Protein AF-A0A7V5RPB4-F1 (afdb_monomer)

Sequence (235 aa):
MKRKRPLSDSLFLSIIFGLICLDQRYIFQFNISQPLFTSTLIGLITGHTQEAVYFGALVQLLWLSNLPIGASVIPDGNIASVIGTILYIKYNAIFAEHGYFLLLISIFLVVLFSYVGGQLDIFARYRNEHIMNRALKSLRRENKKVRLGPYILASLTGHFIINVILIFTGIESGAWLLDILYLKVPSVLNIHWRFVEIALIGTGIGMILGIYHSKKNYTLIGVAAVLILIIRMAA

Nearest PDB structures (foldseek):
  7xno-assembly1_H  TM=5.900E-01  e=5.835E-06  Latilactobacillus sakei L45
  8hfs-assembly1_C  TM=4.913E-01  e=1.143E-05  Lactococcus lactis subsp. lactis KF147
  2elb-assembly1_A-2  TM=1.774E-01  e=3.145E-01  Homo sapiens
  3ok8-assembly1_B  TM=1.765E-01  e=3.440E-01  Mus musculus

Mean predicted aligned error: 7.02 Å

Solvent-accessible surface area (backbone atoms only — not comparable to full-atom values): 12499 Å² total; per-residue (Å²): 135,89,73,82,75,64,63,65,56,52,47,52,51,14,52,56,51,19,54,43,51,36,19,63,83,76,45,94,54,79,50,54,26,37,24,40,53,40,17,33,52,50,8,65,77,72,72,43,38,69,63,16,36,53,51,13,46,52,52,32,31,76,51,72,68,75,68,91,68,82,91,64,83,56,58,27,53,36,60,11,34,52,30,25,34,55,51,44,60,73,39,43,80,78,33,61,74,26,52,37,45,51,49,48,53,30,50,51,49,22,56,53,40,6,46,54,43,19,52,51,52,53,54,50,49,56,52,42,50,55,54,50,51,52,54,51,51,51,32,72,74,64,80,45,91,73,79,58,64,65,58,54,50,53,46,52,53,50,51,35,52,51,37,23,52,51,32,35,50,45,40,54,54,50,50,54,49,48,64,61,46,64,84,70,58,62,56,84,56,21,70,73,34,54,56,51,61,57,50,38,53,51,47,26,53,49,41,53,54,62,75,52,74,44,77,68,50,55,50,53,51,51,52,50,53,52,51,53,52,52,53,62,74,74,104

Foldseek 3Di:
DDDPDPLVVLLVLLLVLLLVLCCCPQPVNPCCLQQQNSLCVVCVVVVNNVQSNVLSVLLNLLCVQQDDDPPDLGQALSLLSSLLSVQLSVCCVVCVLQNLVSSVLSVVLSRVLSSVLSVVVVVLVVVLVVLVVVQVVVCVPPVDDGDCVVSSVVSSVVSSVVSSVSSSCSNVVSNVVCVVVSVPDDSVCSVVSPCVSVVSVVSSVVSVCVVPPDPVVVVVVVVVVVVVVVVVVVD

Structure (mmCIF, N/CA/C/O backbone):
data_AF-A0A7V5RPB4-F1
#
_entry.id   AF-A0A7V5RPB4-F1
#
loop_
_atom_site.group_PDB
_atom_site.id
_atom_site.type_symbol
_atom_site.label_atom_id
_atom_site.label_alt_id
_atom_site.label_comp_id
_atom_site.label_asym_id
_atom_site.label_entity_id
_atom_site.label_seq_id
_atom_site.pdbx_PDB_ins_code
_atom_site.Cartn_x
_atom_site.Cartn_y
_atom_site.Cartn_z
_atom_site.occupancy
_atom_site.B_iso_or_equiv
_atom_site.auth_seq_id
_atom_site.auth_comp_id
_atom_site.auth_asym_id
_atom_site.auth_atom_id
_atom_site.pdbx_PDB_model_num
ATOM 1 N N . MET A 1 1 ? 19.106 17.186 -11.646 1.00 35.97 1 MET A N 1
ATOM 2 C CA . MET A 1 1 ? 17.801 17.551 -12.240 1.00 35.97 1 MET A CA 1
ATOM 3 C C . MET A 1 1 ? 16.754 17.652 -11.120 1.00 35.97 1 MET A C 1
ATOM 5 O O . MET A 1 1 ? 16.239 16.632 -10.691 1.00 35.97 1 MET A O 1
ATOM 9 N N . LYS A 1 2 ? 16.503 18.844 -10.549 1.00 38.66 2 LYS A N 1
ATOM 10 C CA . LYS A 1 2 ? 15.487 19.047 -9.488 1.00 38.66 2 LYS A CA 1
ATOM 11 C C . LYS A 1 2 ? 14.121 19.292 -10.141 1.00 38.66 2 LYS A C 1
ATOM 13 O O . LYS A 1 2 ? 13.775 20.436 -10.421 1.00 38.66 2 LYS A O 1
ATOM 18 N N . ARG A 1 3 ? 13.348 18.237 -10.412 1.00 49.88 3 ARG A N 1
ATOM 19 C CA . ARG A 1 3 ? 11.920 18.395 -10.735 1.00 49.88 3 ARG A CA 1
ATOM 20 C C . ARG A 1 3 ? 11.176 18.682 -9.430 1.00 49.88 3 ARG A C 1
ATOM 22 O O . ARG A 1 3 ? 11.369 17.966 -8.450 1.00 49.88 3 ARG A O 1
ATOM 29 N N . LYS A 1 4 ? 10.374 19.752 -9.400 1.00 44.75 4 LYS A N 1
ATOM 30 C CA . LYS A 1 4 ? 9.480 20.052 -8.274 1.00 44.75 4 LYS A CA 1
ATOM 31 C C . LYS A 1 4 ? 8.595 18.828 -8.058 1.00 44.75 4 LYS A C 1
ATOM 33 O O . LYS A 1 4 ? 7.823 18.482 -8.944 1.00 44.75 4 LYS A O 1
ATOM 38 N N . ARG A 1 5 ? 8.749 18.166 -6.911 1.00 57.16 5 ARG A N 1
ATOM 39 C CA . ARG A 1 5 ? 7.800 17.160 -6.435 1.00 57.16 5 ARG A CA 1
ATOM 40 C C . ARG A 1 5 ? 6.486 17.916 -6.213 1.00 57.16 5 ARG A C 1
ATOM 42 O O . ARG A 1 5 ? 6.502 18.822 -5.375 1.00 57.16 5 ARG A O 1
ATOM 49 N N . PRO A 1 6 ? 5.397 17.663 -6.955 1.00 60.44 6 PRO A N 1
ATOM 50 C CA . PRO A 1 6 ? 4.119 18.243 -6.583 1.00 60.44 6 PRO A CA 1
ATOM 51 C C . PRO A 1 6 ? 3.712 17.586 -5.261 1.00 60.44 6 PRO A C 1
ATOM 53 O O . PRO A 1 6 ? 3.175 16.487 -5.227 1.00 60.44 6 PRO A O 1
ATOM 56 N N . LEU A 1 7 ? 4.056 18.235 -4.145 1.00 62.00 7 LEU A N 1
ATOM 57 C CA . LEU A 1 7 ? 3.706 17.795 -2.789 1.00 62.00 7 LEU A CA 1
ATOM 58 C C . LEU A 1 7 ? 2.185 17.575 -2.656 1.00 62.00 7 LEU A C 1
ATOM 60 O O . LEU A 1 7 ? 1.735 16.773 -1.840 1.00 62.00 7 LEU A O 1
ATOM 64 N N . SER A 1 8 ? 1.417 18.277 -3.498 1.00 71.06 8 SER A N 1
ATOM 65 C CA . SER A 1 8 ? -0.020 18.114 -3.696 1.00 71.06 8 SER A CA 1
ATOM 66 C C . SER A 1 8 ? -0.420 16.677 -4.005 1.00 71.06 8 SER A C 1
ATOM 68 O O . SER A 1 8 ? -1.416 16.207 -3.467 1.00 71.06 8 SER A O 1
ATOM 70 N N . ASP A 1 9 ? 0.363 15.963 -4.811 1.00 87.00 9 ASP A N 1
ATOM 71 C CA . ASP A 1 9 ? -0.025 14.657 -5.341 1.00 87.00 9 ASP A CA 1
ATOM 72 C C . ASP A 1 9 ? 0.197 13.576 -4.280 1.00 87.00 9 ASP A C 1
ATOM 74 O O . ASP A 1 9 ? -0.687 12.754 -4.035 1.00 87.00 9 ASP A O 1
ATOM 78 N N . SER A 1 10 ? 1.331 13.636 -3.564 1.00 91.38 10 SER A N 1
ATOM 79 C CA . SER A 1 10 ? 1.597 12.775 -2.403 1.00 91.38 10 SER A CA 1
ATOM 80 C C . SER A 1 10 ? 0.516 12.948 -1.334 1.00 91.38 10 SER A C 1
ATOM 82 O O . SER A 1 10 ? 0.011 11.962 -0.798 1.00 91.38 10 SER A O 1
ATOM 84 N N . LEU A 1 11 ? 0.135 14.193 -1.024 1.00 94.94 11 LEU A N 1
ATOM 85 C CA . LEU A 1 11 ? -0.885 14.484 -0.016 1.00 94.94 11 LEU A CA 1
ATOM 86 C C . LEU A 1 11 ? -2.274 14.003 -0.455 1.00 94.94 11 LEU A C 1
ATOM 88 O O . LEU A 1 11 ? -2.972 13.364 0.329 1.00 94.94 11 LEU A O 1
ATOM 92 N N . PHE A 1 12 ? -2.654 14.263 -1.707 1.00 95.19 12 PHE A N 1
ATOM 93 C CA . PHE A 1 12 ? -3.922 13.817 -2.282 1.00 95.19 12 PHE A CA 1
ATOM 94 C C . PHE A 1 12 ? -4.068 12.292 -2.231 1.00 95.19 12 PHE A C 1
ATOM 96 O O . PHE A 1 12 ? -5.066 11.780 -1.719 1.00 95.19 12 PHE A O 1
ATOM 103 N N . LEU A 1 13 ? -3.040 11.564 -2.677 1.00 95.31 13 LEU A N 1
ATOM 104 C CA . LEU A 1 13 ? -3.017 10.104 -2.613 1.00 95.31 13 LEU A CA 1
ATOM 105 C C . LEU A 1 13 ? -3.059 9.612 -1.160 1.00 95.31 13 LEU A C 1
ATOM 107 O O . LEU A 1 13 ? -3.812 8.693 -0.848 1.00 95.31 13 LEU A O 1
ATOM 111 N N . SER A 1 14 ? -2.329 10.259 -0.249 1.00 97.06 14 SER A N 1
ATOM 112 C CA . SER A 1 14 ? -2.343 9.894 1.175 1.00 97.06 14 SER A CA 1
ATOM 113 C C . SER A 1 14 ? -3.731 10.028 1.799 1.00 97.06 14 SER A C 1
ATOM 115 O O . SER A 1 14 ? -4.131 9.167 2.577 1.00 97.06 14 SER A O 1
ATOM 117 N N . ILE A 1 15 ? -4.485 11.069 1.437 1.00 97.00 15 ILE A N 1
ATOM 118 C CA . ILE A 1 15 ? -5.859 11.294 1.908 1.00 97.00 15 ILE A CA 1
ATOM 119 C C . ILE A 1 15 ? -6.802 10.207 1.381 1.00 97.00 15 ILE A C 1
ATOM 121 O O . ILE A 1 15 ? -7.517 9.586 2.167 1.00 97.00 15 ILE A O 1
ATOM 125 N N . ILE A 1 16 ? -6.790 9.946 0.071 1.00 96.25 16 ILE A N 1
ATOM 126 C CA . ILE A 1 16 ? -7.683 8.955 -0.551 1.00 96.25 16 ILE A CA 1
ATOM 127 C C . ILE A 1 16 ? -7.390 7.553 -0.024 1.00 96.25 16 ILE A C 1
ATOM 129 O O . ILE A 1 16 ? -8.292 6.852 0.434 1.00 96.25 16 ILE A O 1
ATOM 133 N N . PHE A 1 17 ? -6.127 7.141 -0.054 1.00 96.00 17 PHE A N 1
ATOM 134 C CA . PHE A 1 17 ? -5.757 5.791 0.346 1.00 96.00 17 PHE A CA 1
ATOM 135 C C . PHE A 1 17 ? -5.742 5.616 1.865 1.00 96.00 17 PHE A C 1
ATOM 137 O O . PHE A 1 17 ? -6.023 4.525 2.348 1.00 96.00 17 PHE A O 1
ATOM 144 N N . GLY A 1 18 ? -5.551 6.692 2.634 1.00 95.38 18 GLY A N 1
ATOM 145 C CA . GLY A 1 18 ? -5.768 6.681 4.079 1.00 95.38 18 GLY A CA 1
ATOM 146 C C . GLY A 1 18 ? -7.218 6.368 4.456 1.00 95.38 18 GLY A C 1
ATOM 147 O O . GLY A 1 18 ? -7.446 5.654 5.436 1.00 95.38 18 GLY A O 1
ATOM 148 N N . LEU A 1 19 ? -8.184 6.839 3.654 1.00 95.06 19 LEU A N 1
ATOM 149 C CA . LEU A 1 19 ? -9.603 6.497 3.785 1.00 95.06 19 LEU A CA 1
ATOM 150 C C . LEU A 1 19 ? -9.867 5.045 3.372 1.00 95.06 19 LEU A C 1
ATOM 152 O O . LEU A 1 19 ? -10.522 4.317 4.112 1.00 95.06 19 LEU A O 1
ATOM 156 N N . ILE A 1 20 ? -9.330 4.608 2.228 1.00 94.25 20 ILE A N 1
ATOM 157 C CA . ILE A 1 20 ? -9.505 3.231 1.738 1.00 94.25 20 ILE A CA 1
ATOM 158 C C . ILE A 1 20 ? -8.935 2.219 2.733 1.00 94.25 20 ILE A C 1
ATOM 160 O O . ILE A 1 20 ? -9.584 1.218 3.006 1.00 94.25 20 ILE A O 1
ATOM 164 N N . CYS A 1 21 ? -7.783 2.487 3.350 1.00 92.50 21 CYS A N 1
ATOM 165 C CA . CYS A 1 21 ? -7.185 1.588 4.339 1.00 92.50 21 CYS A CA 1
ATOM 166 C C . CYS A 1 21 ? -8.030 1.400 5.614 1.00 92.50 21 CYS A C 1
ATOM 168 O O . CYS A 1 21 ? -7.759 0.479 6.382 1.00 92.50 21 CYS A O 1
ATOM 170 N N . LEU A 1 22 ? -9.077 2.204 5.847 1.00 91.31 22 LEU A N 1
ATOM 171 C CA . LEU A 1 22 ? -10.033 1.946 6.932 1.00 91.31 22 LEU A CA 1
ATOM 172 C C . LEU A 1 22 ? -10.931 0.728 6.666 1.00 91.31 22 LEU A C 1
ATOM 174 O O . LEU A 1 22 ? -11.501 0.169 7.607 1.00 91.31 22 LEU A O 1
ATOM 178 N N . ASP A 1 23 ? -11.043 0.306 5.408 1.00 88.69 23 ASP A N 1
ATOM 179 C CA . ASP A 1 23 ? -11.926 -0.767 4.960 1.00 88.69 23 ASP A CA 1
ATOM 180 C C . ASP A 1 23 ? -11.680 -2.097 5.691 1.00 88.69 23 ASP A C 1
ATOM 182 O O . ASP A 1 23 ? -12.618 -2.729 6.165 1.00 88.69 23 ASP A O 1
ATOM 186 N N . GLN A 1 24 ? -10.421 -2.507 5.870 1.00 78.94 24 GLN A N 1
ATOM 187 C CA . GLN A 1 24 ? -10.114 -3.855 6.368 1.00 78.94 24 GLN A CA 1
ATOM 188 C C . GLN A 1 24 ? -10.681 -4.150 7.765 1.00 78.94 24 GLN A C 1
ATOM 190 O O . GLN A 1 24 ? -11.020 -5.293 8.067 1.00 78.94 24 GLN A O 1
ATOM 195 N N . ARG A 1 25 ? -10.725 -3.146 8.651 1.00 75.94 25 ARG A N 1
ATOM 196 C CA . ARG A 1 25 ? -10.991 -3.358 10.088 1.00 75.94 25 ARG A CA 1
ATOM 197 C C . ARG A 1 25 ? -12.067 -2.446 10.666 1.00 75.94 25 ARG A C 1
ATOM 199 O O . ARG A 1 25 ? -12.655 -2.801 11.684 1.00 75.94 25 ARG A O 1
ATOM 206 N N . TYR A 1 26 ? -12.332 -1.296 10.045 1.00 78.69 26 TYR A N 1
ATOM 207 C CA . TYR A 1 26 ? -13.123 -0.232 10.669 1.00 78.69 26 TYR A CA 1
ATOM 208 C C . TYR A 1 26 ? -14.452 0.030 9.965 1.00 78.69 26 TYR A C 1
ATOM 210 O O . TYR A 1 26 ? -15.451 0.272 10.641 1.00 78.69 26 TYR A O 1
ATOM 218 N N . ILE A 1 27 ? -14.485 -0.017 8.631 1.00 83.12 27 ILE A N 1
ATOM 219 C CA . ILE A 1 27 ? -15.677 0.328 7.847 1.00 83.12 27 ILE A CA 1
ATOM 220 C C . ILE A 1 27 ? -15.909 -0.729 6.767 1.00 83.12 27 ILE A C 1
ATOM 222 O O . ILE A 1 27 ? -15.004 -1.004 6.002 1.00 83.12 27 ILE A O 1
ATOM 226 N N . PHE A 1 28 ? -17.128 -1.257 6.657 1.00 84.94 28 PHE A N 1
ATOM 227 C CA . PHE A 1 28 ? -17.621 -2.140 5.581 1.00 84.94 28 PHE A CA 1
ATOM 228 C C . PHE A 1 28 ? -16.931 -3.501 5.366 1.00 84.94 28 PHE A C 1
ATOM 230 O O . PHE A 1 28 ? -17.648 -4.458 5.090 1.00 84.94 28 PHE A O 1
ATOM 237 N N . GLN A 1 29 ? -15.612 -3.633 5.537 1.00 86.38 29 GLN A N 1
ATOM 238 C CA . GLN A 1 29 ? -14.863 -4.892 5.406 1.00 86.38 29 GLN A CA 1
ATOM 239 C C . GLN A 1 29 ? -14.979 -5.543 4.020 1.00 86.38 29 GLN A C 1
ATOM 241 O O . GLN A 1 29 ? -14.984 -6.768 3.885 1.00 86.38 29 GLN A O 1
ATOM 246 N N . PHE A 1 30 ?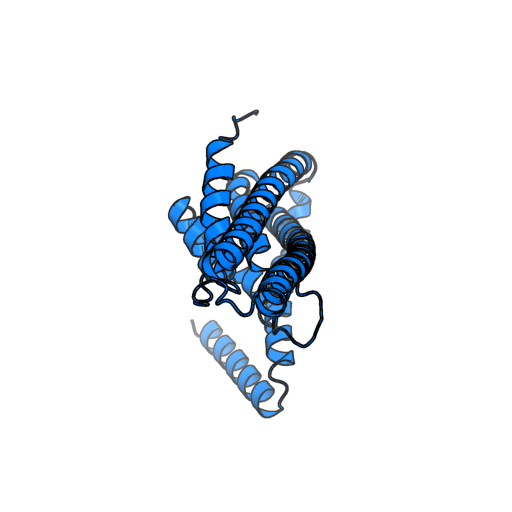 -15.020 -4.730 2.966 1.00 88.38 30 PHE A N 1
ATOM 247 C CA . PHE A 1 30 ? -15.024 -5.210 1.585 1.00 88.38 30 PHE A CA 1
ATOM 248 C C . PHE A 1 30 ? -13.667 -5.765 1.139 1.00 88.38 30 PHE A C 1
ATOM 250 O O . PHE A 1 30 ? -13.599 -6.446 0.120 1.00 88.38 30 PHE A O 1
ATOM 257 N N . ASN A 1 31 ? -12.599 -5.522 1.904 1.00 86.31 31 ASN A N 1
ATOM 258 C CA . ASN A 1 31 ? -11.222 -5.917 1.589 1.00 86.31 31 ASN A CA 1
ATOM 259 C C . ASN A 1 31 ? -10.673 -5.289 0.290 1.00 86.31 31 ASN A C 1
ATOM 261 O O . ASN A 1 31 ? -9.737 -5.807 -0.317 1.00 86.31 31 ASN A O 1
ATOM 265 N N . ILE A 1 32 ? -11.196 -4.125 -0.099 1.00 89.69 32 ILE A N 1
ATOM 266 C CA . ILE A 1 32 ? -10.687 -3.295 -1.203 1.00 89.69 32 ILE A CA 1
ATOM 267 C C . ILE A 1 32 ? -9.288 -2.764 -0.873 1.00 89.69 32 ILE A C 1
ATOM 269 O O . ILE A 1 32 ? -8.468 -2.568 -1.763 1.00 89.69 32 ILE A O 1
ATOM 273 N N . SER A 1 33 ? -8.999 -2.589 0.416 1.00 90.81 33 SER A N 1
ATOM 274 C CA . SER A 1 33 ? -7.694 -2.164 0.933 1.00 90.81 33 SER A CA 1
ATOM 275 C C . SER A 1 33 ? -6.556 -3.179 0.739 1.00 90.81 33 SER A C 1
ATOM 277 O O . SER A 1 33 ? -5.409 -2.859 1.043 1.00 90.81 33 SER A O 1
ATOM 279 N N . GLN A 1 34 ? -6.831 -4.380 0.214 1.00 92.25 34 GLN A N 1
ATOM 280 C CA . GLN A 1 34 ? -5.781 -5.356 -0.083 1.00 92.25 34 GLN A CA 1
ATOM 281 C C . GLN A 1 34 ? -4.801 -4.853 -1.158 1.00 92.25 34 GLN A C 1
ATOM 283 O O . GLN A 1 34 ? -5.216 -4.100 -2.050 1.00 92.25 34 GLN A O 1
ATOM 288 N N . PRO A 1 35 ? -3.527 -5.301 -1.120 1.00 94.44 35 PRO A N 1
ATOM 289 C CA . PRO A 1 35 ? -2.484 -4.848 -2.034 1.00 94.44 35 PRO A CA 1
ATOM 290 C C . PRO A 1 35 ? -2.882 -4.861 -3.508 1.00 94.44 35 PRO A C 1
ATOM 292 O O . PRO A 1 35 ? -2.806 -3.826 -4.160 1.00 94.44 35 PRO A O 1
ATOM 295 N N . LEU A 1 36 ? -3.378 -5.984 -4.038 1.00 94.88 36 LEU A N 1
ATOM 296 C CA . LEU A 1 36 ? -3.694 -6.079 -5.467 1.00 94.88 36 LEU A CA 1
ATOM 297 C C . LEU A 1 36 ? -4.766 -5.062 -5.895 1.00 94.88 36 LEU A C 1
ATOM 299 O O . LEU A 1 36 ? -4.597 -4.359 -6.892 1.00 94.88 36 LEU A O 1
ATOM 303 N N 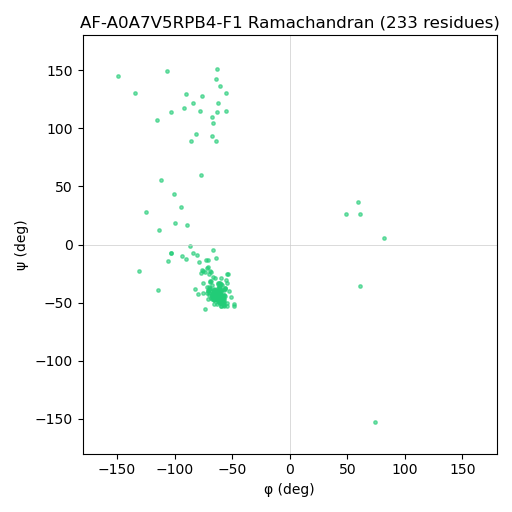. PHE A 1 37 ? -5.853 -4.954 -5.129 1.00 94.75 37 PHE A N 1
ATOM 304 C CA . PHE A 1 37 ? -6.950 -4.032 -5.429 1.00 94.75 37 PHE A CA 1
ATOM 305 C C . PHE A 1 37 ? -6.519 -2.573 -5.287 1.00 94.75 37 PHE A C 1
ATOM 307 O O . PHE A 1 37 ? -6.753 -1.758 -6.181 1.00 94.75 37 PHE A O 1
ATOM 314 N N . THR A 1 38 ? -5.838 -2.254 -4.189 1.00 94.88 38 THR A N 1
ATOM 315 C CA . THR A 1 38 ? -5.411 -0.889 -3.889 1.00 94.88 38 THR A CA 1
ATOM 316 C C . THR A 1 38 ? -4.372 -0.405 -4.889 1.00 94.88 38 THR A C 1
ATOM 318 O O . THR A 1 38 ? -4.504 0.697 -5.418 1.00 94.88 38 THR A O 1
ATOM 321 N N . SER A 1 39 ? -3.385 -1.238 -5.227 1.00 96.44 39 SER A N 1
ATOM 322 C CA . SER A 1 39 ? -2.401 -0.914 -6.257 1.00 96.44 39 SER A CA 1
ATOM 323 C C . SER A 1 39 ? -3.056 -0.708 -7.617 1.00 96.44 39 SER A C 1
ATOM 325 O O . SER A 1 39 ? -2.739 0.263 -8.298 1.00 96.44 39 SER A O 1
ATOM 327 N N . THR A 1 40 ? -4.030 -1.543 -7.988 1.00 97.00 40 THR A N 1
ATOM 328 C CA . THR A 1 40 ? -4.795 -1.352 -9.231 1.00 97.00 40 THR A CA 1
ATOM 329 C C . THR A 1 40 ? -5.470 0.020 -9.257 1.00 97.00 40 THR A C 1
ATOM 331 O O . THR A 1 40 ? -5.355 0.744 -10.245 1.00 97.00 40 THR A O 1
ATOM 334 N N . LEU A 1 41 ? -6.112 0.430 -8.158 1.00 96.38 41 LEU A N 1
ATOM 335 C CA . LEU A 1 41 ? -6.754 1.740 -8.066 1.00 96.38 41 LEU A CA 1
ATOM 336 C C . LEU A 1 41 ? -5.745 2.897 -8.139 1.00 96.38 41 LEU A C 1
ATOM 338 O O . LEU A 1 41 ? -6.010 3.889 -8.815 1.00 96.38 41 LEU A O 1
ATOM 342 N N . ILE A 1 42 ? -4.576 2.765 -7.501 1.00 96.38 42 ILE A N 1
ATOM 343 C CA . ILE A 1 42 ? -3.474 3.735 -7.638 1.00 96.38 42 ILE A CA 1
ATOM 344 C C . ILE A 1 42 ? -3.079 3.860 -9.112 1.00 96.38 42 ILE A C 1
ATOM 346 O O . ILE A 1 42 ? -2.979 4.973 -9.627 1.00 96.38 42 ILE A O 1
ATOM 350 N N . GLY A 1 43 ? -2.894 2.736 -9.806 1.00 95.81 43 GLY A N 1
ATOM 351 C CA . GLY A 1 43 ? -2.545 2.701 -11.224 1.00 95.81 43 GLY A CA 1
ATOM 352 C C . GLY A 1 43 ? -3.600 3.337 -12.130 1.00 95.81 43 GLY A C 1
ATOM 353 O O . GLY A 1 43 ? -3.240 4.027 -13.080 1.00 95.81 43 GLY A O 1
ATOM 354 N N . LEU A 1 44 ? -4.888 3.169 -11.824 1.00 96.31 44 LEU A N 1
ATOM 355 C CA . LEU A 1 44 ? -5.981 3.825 -12.551 1.00 96.31 44 LEU A CA 1
ATOM 356 C C . LEU A 1 44 ? -5.982 5.347 -12.342 1.00 96.31 44 LEU A C 1
ATOM 358 O O . LEU A 1 44 ? -6.152 6.094 -13.300 1.00 96.31 44 LEU A O 1
ATOM 362 N N . ILE A 1 45 ? -5.754 5.812 -11.109 1.00 94.44 45 ILE A N 1
ATOM 363 C CA . ILE A 1 45 ? -5.713 7.248 -10.778 1.00 94.44 45 ILE A CA 1
ATOM 364 C C . ILE A 1 45 ? -4.478 7.926 -11.390 1.00 94.44 45 ILE A C 1
ATOM 366 O O . ILE A 1 45 ? -4.548 9.074 -11.820 1.00 94.44 45 ILE A O 1
ATOM 370 N N . THR A 1 46 ? -3.343 7.225 -11.414 1.00 91.50 46 THR A N 1
ATOM 371 C CA . THR A 1 46 ? -2.047 7.764 -11.867 1.00 91.50 46 THR A CA 1
ATOM 372 C C . THR A 1 46 ? -1.743 7.511 -13.344 1.00 91.50 46 THR A C 1
ATOM 374 O O . THR A 1 46 ? -0.784 8.075 -13.860 1.00 91.50 46 THR A O 1
ATOM 377 N N . GLY A 1 47 ? -2.534 6.682 -14.030 1.00 93.88 47 GLY A N 1
ATOM 378 C CA . GLY A 1 47 ? -2.322 6.309 -15.433 1.00 93.88 47 GLY A CA 1
ATOM 379 C C . GLY A 1 47 ? -1.296 5.189 -15.668 1.00 93.88 47 GLY A C 1
ATOM 380 O O . GLY A 1 47 ? -1.022 4.859 -16.816 1.00 93.88 47 GLY A O 1
ATOM 381 N N . HIS A 1 48 ? -0.763 4.571 -14.609 1.00 94.50 48 HIS A N 1
ATOM 382 C CA . HIS A 1 48 ? 0.263 3.516 -14.654 1.00 94.50 48 HIS A CA 1
ATOM 383 C C . HIS A 1 48 ? -0.295 2.161 -14.204 1.00 94.50 48 HIS A C 1
ATOM 385 O O . HIS A 1 48 ? 0.147 1.560 -13.223 1.00 94.50 48 HIS A O 1
ATOM 391 N N . THR A 1 49 ? -1.365 1.705 -14.860 1.00 95.81 49 THR A N 1
ATOM 392 C CA . THR A 1 49 ? -2.119 0.527 -14.399 1.00 95.81 49 THR A CA 1
ATOM 393 C C . THR A 1 49 ? -1.306 -0.764 -14.483 1.00 95.81 49 THR A C 1
ATOM 395 O O . THR A 1 49 ? -1.383 -1.578 -13.568 1.00 95.81 49 THR A O 1
ATOM 398 N N . GLN A 1 50 ? -0.506 -0.959 -15.534 1.00 96.12 50 GLN A N 1
ATOM 399 C CA . GLN A 1 50 ? 0.253 -2.202 -15.718 1.00 96.12 50 GLN A CA 1
ATOM 400 C C . GLN A 1 50 ? 1.321 -2.372 -14.631 1.00 96.12 50 GLN A C 1
ATOM 402 O O . GLN A 1 50 ? 1.395 -3.417 -13.985 1.00 96.12 50 GLN A O 1
ATOM 407 N N . GLU A 1 51 ? 2.096 -1.321 -14.379 1.00 95.00 51 GLU A N 1
ATOM 408 C CA . GLU A 1 51 ? 3.157 -1.285 -13.377 1.00 95.00 51 GLU A CA 1
ATOM 409 C C . GLU A 1 51 ? 2.583 -1.434 -11.965 1.00 95.00 51 GLU A C 1
ATOM 411 O O . GLU A 1 51 ? 3.152 -2.141 -11.130 1.00 95.00 51 GLU A O 1
ATOM 416 N N . ALA A 1 52 ? 1.432 -0.807 -11.707 1.00 96.81 52 ALA A N 1
ATOM 417 C CA . ALA A 1 52 ? 0.758 -0.888 -10.421 1.00 96.81 52 ALA A CA 1
ATOM 418 C C . ALA A 1 52 ? 0.188 -2.283 -10.144 1.00 96.81 52 ALA A C 1
ATOM 420 O O . ALA A 1 52 ? 0.385 -2.813 -9.053 1.00 96.81 52 ALA A O 1
ATOM 421 N N . VAL A 1 53 ? -0.492 -2.896 -11.120 1.00 97.75 53 VAL A N 1
ATOM 422 C CA . VAL A 1 53 ? -1.035 -4.258 -10.994 1.00 97.75 53 VAL A CA 1
ATOM 423 C C . VAL A 1 53 ? 0.095 -5.261 -10.793 1.00 97.75 53 VAL A C 1
ATOM 425 O O . VAL A 1 53 ? 0.003 -6.106 -9.906 1.00 97.75 53 VAL A O 1
ATOM 428 N N . TYR A 1 54 ? 1.180 -5.139 -11.563 1.00 96.56 54 TYR A N 1
ATOM 429 C CA . TYR A 1 54 ? 2.362 -5.986 -11.417 1.00 96.56 54 TYR A CA 1
ATOM 430 C C . TYR A 1 54 ? 2.948 -5.903 -10.002 1.00 96.56 54 TYR A C 1
ATOM 432 O O . TYR A 1 54 ? 3.087 -6.921 -9.321 1.00 96.56 54 TYR A O 1
ATOM 440 N N . PHE A 1 55 ? 3.226 -4.690 -9.517 1.00 96.69 55 PHE A N 1
ATOM 441 C CA . PHE A 1 55 ? 3.779 -4.501 -8.178 1.00 96.69 55 PHE A CA 1
ATOM 442 C C . PHE A 1 55 ? 2.807 -4.958 -7.081 1.00 96.69 55 PHE A C 1
ATOM 444 O O . PHE A 1 55 ? 3.204 -5.655 -6.148 1.00 96.69 55 PHE A O 1
ATOM 451 N N . GLY A 1 56 ? 1.522 -4.622 -7.211 1.00 96.25 56 GLY A N 1
ATOM 452 C CA . GLY A 1 56 ? 0.472 -5.020 -6.275 1.00 96.25 56 GLY A CA 1
ATOM 453 C C . GLY A 1 56 ? 0.295 -6.531 -6.183 1.00 96.25 56 GLY A C 1
ATOM 454 O O . GLY A 1 56 ? 0.137 -7.055 -5.083 1.00 96.25 56 GLY A O 1
ATOM 455 N N . ALA A 1 57 ? 0.389 -7.247 -7.307 1.00 95.31 57 ALA A N 1
ATOM 456 C CA . ALA A 1 57 ? 0.364 -8.705 -7.330 1.00 95.31 57 ALA A CA 1
ATOM 457 C C . ALA A 1 57 ? 1.549 -9.292 -6.555 1.00 95.31 57 ALA A C 1
ATOM 459 O O . ALA A 1 57 ? 1.351 -10.161 -5.710 1.00 95.31 57 ALA A O 1
ATOM 460 N N . LEU A 1 58 ? 2.763 -8.775 -6.770 1.00 94.81 58 LEU A N 1
ATOM 461 C CA . LEU A 1 58 ? 3.950 -9.217 -6.036 1.00 94.81 58 LEU A CA 1
ATOM 462 C C . LEU A 1 58 ? 3.845 -8.948 -4.530 1.00 94.81 58 LEU A C 1
ATOM 464 O O . LEU A 1 58 ? 4.198 -9.809 -3.726 1.00 94.81 58 LEU A O 1
ATOM 468 N N . VAL A 1 59 ? 3.324 -7.785 -4.134 1.00 94.25 59 VAL A N 1
ATOM 469 C CA . VAL A 1 59 ? 3.078 -7.479 -2.719 1.00 94.25 59 VAL A CA 1
ATOM 470 C C . VAL A 1 59 ? 1.985 -8.384 -2.152 1.00 94.25 59 VAL A C 1
ATOM 472 O O . VAL A 1 59 ? 2.141 -8.894 -1.050 1.00 94.25 59 VAL A O 1
ATOM 475 N N . GLN A 1 60 ? 0.911 -8.662 -2.891 1.00 92.81 60 GLN A N 1
ATOM 476 C CA . GLN A 1 60 ? -0.151 -9.561 -2.434 1.00 92.81 60 GLN A CA 1
ATOM 477 C C . GLN A 1 60 ? 0.397 -10.942 -2.053 1.00 92.81 60 GLN A C 1
ATOM 479 O O . GLN A 1 60 ? -0.044 -11.508 -1.054 1.00 92.81 60 GLN A O 1
ATOM 484 N N . LEU A 1 61 ? 1.387 -11.457 -2.794 1.00 90.50 61 LEU A N 1
ATOM 485 C CA . LEU A 1 61 ? 2.029 -12.743 -2.503 1.00 90.50 61 LEU A CA 1
ATOM 486 C C . LEU A 1 61 ? 2.672 -12.788 -1.110 1.00 90.50 61 LEU A C 1
ATOM 488 O O . LEU A 1 61 ? 2.622 -13.830 -0.463 1.00 90.50 61 LEU A O 1
ATOM 492 N N . LEU A 1 62 ? 3.219 -11.669 -0.627 1.00 86.69 62 LEU A N 1
ATOM 493 C CA . LEU A 1 62 ? 3.792 -11.552 0.721 1.00 86.69 62 LEU A CA 1
ATOM 494 C C . LEU A 1 62 ? 2.730 -11.546 1.830 1.00 86.69 62 LEU A C 1
ATOM 496 O O . LEU A 1 62 ? 3.046 -11.810 2.987 1.00 86.69 62 LEU A O 1
ATOM 500 N N . TRP A 1 63 ? 1.478 -11.238 1.489 1.00 82.31 63 TRP A N 1
ATOM 501 C CA . TRP A 1 63 ? 0.375 -11.077 2.438 1.00 82.31 63 TRP A CA 1
ATOM 502 C C . TRP A 1 63 ? -0.720 -12.143 2.298 1.00 82.31 63 TRP A C 1
ATOM 504 O O . TRP A 1 63 ? -1.770 -12.032 2.933 1.00 82.31 63 TRP A O 1
ATOM 514 N N . LEU A 1 64 ? -0.467 -13.220 1.545 1.00 80.50 64 LEU A N 1
ATOM 515 C CA . LEU A 1 64 ? -1.412 -14.331 1.366 1.00 80.50 64 LEU A CA 1
ATOM 516 C C . LEU A 1 64 ? -1.777 -15.038 2.679 1.00 80.50 64 LEU A C 1
ATOM 518 O O . LEU A 1 64 ? -2.905 -15.500 2.826 1.00 80.50 64 LEU A O 1
ATOM 522 N N . SER A 1 65 ? -0.850 -15.115 3.640 1.00 68.69 65 SER A N 1
ATOM 523 C CA . SER A 1 65 ? -1.068 -15.796 4.924 1.00 68.69 65 SER A CA 1
ATOM 524 C C . SER A 1 65 ? -1.416 -14.864 6.081 1.00 68.69 65 SER A C 1
ATOM 526 O O . SER A 1 65 ? -1.257 -15.262 7.235 1.00 68.69 65 SER A O 1
ATOM 528 N N . ASN A 1 66 ? -1.865 -13.632 5.817 1.00 64.25 66 ASN A N 1
ATOM 529 C CA . ASN A 1 66 ? -2.129 -12.649 6.870 1.00 64.25 66 ASN A CA 1
ATOM 530 C C . ASN A 1 66 ? -3.459 -12.919 7.603 1.00 64.25 66 ASN A C 1
ATOM 532 O O . ASN A 1 66 ? -4.379 -12.102 7.594 1.00 64.25 66 ASN A O 1
ATOM 536 N N . LEU A 1 67 ? -3.572 -14.096 8.220 1.00 54.81 67 LEU A N 1
ATOM 537 C CA . LEU A 1 67 ? -4.689 -14.473 9.074 1.00 54.81 67 LEU A CA 1
ATOM 538 C C . LEU A 1 67 ? -4.431 -13.941 10.491 1.00 54.81 67 LEU A C 1
ATOM 540 O O . LEU A 1 67 ? -3.415 -14.294 11.095 1.00 54.81 67 LEU A O 1
ATOM 544 N N . PRO A 1 68 ? -5.323 -13.111 11.056 1.00 53.16 68 PRO A N 1
ATOM 545 C CA . PRO A 1 68 ? -5.201 -12.695 12.443 1.00 53.16 68 PRO A CA 1
ATOM 546 C C . PRO A 1 68 ? -5.419 -13.889 13.380 1.00 53.16 68 PRO A C 1
ATOM 548 O O . PRO A 1 68 ? -6.551 -14.321 13.582 1.00 53.16 68 PRO A O 1
ATOM 551 N N . ILE A 1 69 ? -4.340 -14.419 13.966 1.00 49.41 69 ILE A N 1
ATOM 552 C CA . ILE A 1 69 ? -4.397 -15.481 14.981 1.00 49.41 69 ILE A CA 1
ATOM 553 C C . ILE A 1 69 ? -3.868 -14.924 16.309 1.00 49.41 69 ILE A C 1
ATOM 555 O O . ILE A 1 69 ? -2.670 -14.720 16.490 1.00 49.41 69 ILE A O 1
ATOM 559 N N . GLY A 1 70 ? -4.770 -14.691 17.264 1.00 50.38 70 GLY A N 1
ATOM 560 C CA . GLY A 1 70 ? -4.417 -14.235 18.613 1.00 50.38 70 GLY A CA 1
ATOM 561 C C . GLY A 1 70 ? -3.985 -12.763 18.699 1.00 50.38 70 GLY A C 1
ATOM 562 O O . GLY A 1 70 ? -4.417 -11.923 17.916 1.00 50.38 70 GLY A O 1
ATOM 563 N N . ALA A 1 71 ? -3.150 -12.438 19.693 1.00 51.91 71 ALA A N 1
ATOM 564 C CA . ALA 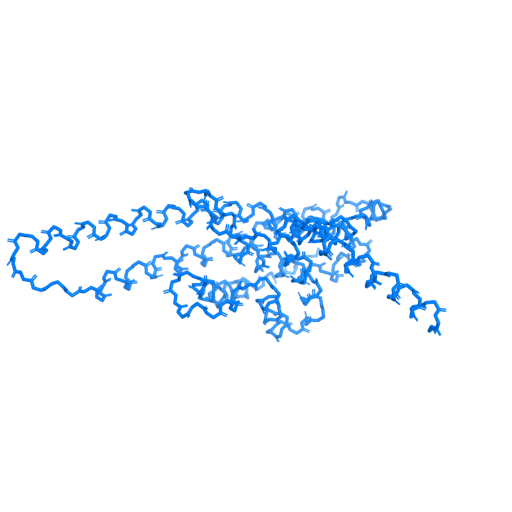A 1 71 ? -2.694 -11.075 20.005 1.00 51.91 71 ALA A CA 1
ATOM 565 C C . ALA A 1 71 ? -1.409 -10.652 19.257 1.00 51.91 71 ALA A C 1
ATOM 567 O O . ALA A 1 71 ? -0.732 -9.711 19.672 1.00 51.91 71 ALA A O 1
ATOM 568 N N . SER A 1 72 ? -1.032 -11.355 18.184 1.00 55.03 72 SER A N 1
ATOM 569 C CA . SER A 1 72 ? 0.186 -11.056 17.427 1.00 55.03 72 SER A CA 1
ATOM 570 C C . SER A 1 72 ? 0.122 -9.679 16.762 1.00 55.03 72 SER A C 1
ATOM 572 O O . SER A 1 72 ? -0.921 -9.281 16.233 1.00 55.03 72 SER A O 1
ATOM 574 N N . VAL A 1 73 ? 1.255 -8.971 16.726 1.00 56.66 73 VAL A N 1
ATOM 575 C CA . VAL A 1 73 ? 1.410 -7.783 15.878 1.00 56.66 73 VAL A CA 1
ATOM 576 C C . VAL A 1 73 ? 1.381 -8.237 14.426 1.00 56.66 73 VAL A C 1
ATOM 578 O O . VAL A 1 73 ? 2.305 -8.897 13.965 1.00 56.66 73 VAL A O 1
ATOM 581 N N . ILE A 1 74 ? 0.309 -7.899 13.718 1.00 67.31 74 ILE A N 1
ATOM 582 C CA . ILE A 1 74 ? 0.162 -8.223 12.302 1.00 67.31 74 ILE A CA 1
ATOM 583 C C . ILE A 1 74 ? 0.715 -7.044 11.504 1.00 67.31 74 ILE A C 1
ATOM 585 O O . ILE A 1 74 ? 0.155 -5.948 11.628 1.00 67.31 74 ILE A O 1
ATOM 589 N N . PRO A 1 75 ? 1.772 -7.235 10.696 1.00 79.12 75 PRO A N 1
ATOM 590 C CA . PRO A 1 75 ? 2.240 -6.205 9.783 1.00 79.12 75 PRO A CA 1
ATOM 591 C C . PRO A 1 75 ? 1.099 -5.752 8.864 1.00 79.12 75 PRO A C 1
ATOM 593 O O . PRO A 1 75 ? 0.394 -6.577 8.268 1.00 79.12 75 PRO A O 1
ATOM 596 N N . ASP A 1 76 ? 0.905 -4.441 8.761 1.00 84.62 76 ASP A N 1
ATOM 597 C CA . ASP A 1 76 ? -0.140 -3.844 7.934 1.00 84.62 76 ASP A CA 1
ATOM 598 C C . ASP A 1 76 ? 0.322 -3.776 6.473 1.00 84.62 76 ASP A C 1
ATOM 600 O O . ASP A 1 76 ? 1.013 -2.848 6.050 1.00 84.62 76 ASP A O 1
ATOM 604 N N . GLY A 1 77 ? -0.054 -4.795 5.700 1.00 86.00 77 GLY A N 1
ATOM 605 C CA . GLY A 1 77 ? 0.246 -4.862 4.271 1.00 86.00 77 GLY A CA 1
ATOM 606 C C . GLY A 1 77 ? -0.510 -3.836 3.431 1.00 86.00 77 GLY A C 1
ATOM 607 O O . GLY A 1 77 ? -0.041 -3.477 2.354 1.00 86.00 77 GLY A O 1
ATOM 608 N N . ASN A 1 78 ? -1.642 -3.319 3.911 1.00 91.06 78 ASN A N 1
ATOM 609 C CA . ASN A 1 78 ? -2.512 -2.447 3.128 1.00 91.06 78 ASN A CA 1
ATOM 610 C C . ASN A 1 78 ? -1.880 -1.063 2.989 1.00 91.06 78 ASN A C 1
ATOM 612 O O . ASN A 1 78 ? -1.602 -0.617 1.875 1.00 91.06 78 ASN A O 1
ATOM 616 N N . ILE A 1 79 ? -1.542 -0.423 4.113 1.00 93.75 79 ILE A N 1
ATOM 617 C CA . ILE A 1 79 ? -0.876 0.888 4.100 1.00 93.75 79 ILE A CA 1
ATOM 618 C C . ILE A 1 79 ? 0.493 0.795 3.418 1.00 93.75 79 ILE A C 1
ATOM 620 O O . ILE A 1 79 ? 0.860 1.653 2.612 1.00 93.75 79 ILE A O 1
ATOM 624 N N . ALA A 1 80 ? 1.238 -0.271 3.703 1.00 94.56 80 ALA A N 1
ATOM 625 C CA . ALA A 1 80 ? 2.544 -0.485 3.106 1.00 94.56 80 ALA A CA 1
ATOM 626 C C . ALA A 1 80 ? 2.478 -0.648 1.582 1.00 94.56 80 ALA A C 1
ATOM 628 O O . ALA A 1 80 ? 3.312 -0.081 0.873 1.00 94.56 80 ALA A O 1
ATOM 629 N N . SER A 1 81 ? 1.473 -1.367 1.067 1.00 95.38 81 SER A N 1
ATOM 630 C CA . SER A 1 81 ? 1.279 -1.550 -0.375 1.00 95.38 81 SER A CA 1
ATOM 631 C C . SER A 1 81 ? 1.024 -0.230 -1.099 1.00 95.38 81 SER A C 1
ATOM 633 O O . SER A 1 81 ? 1.574 -0.023 -2.181 1.00 95.38 81 SER A O 1
ATOM 635 N N . VAL A 1 82 ? 0.278 0.697 -0.486 1.00 97.12 82 VAL A N 1
ATOM 636 C CA . VAL A 1 82 ? 0.034 2.042 -1.029 1.00 97.12 82 VAL A CA 1
ATOM 637 C C . VAL A 1 82 ? 1.354 2.784 -1.203 1.00 97.12 82 VAL A C 1
ATOM 639 O O . VAL A 1 82 ? 1.664 3.250 -2.300 1.00 97.12 82 VAL A O 1
ATOM 642 N N . ILE A 1 83 ? 2.154 2.845 -0.134 1.00 97.62 83 ILE A N 1
ATOM 643 C CA . ILE A 1 83 ? 3.459 3.518 -0.129 1.00 97.62 83 ILE A CA 1
ATOM 644 C C . ILE A 1 83 ? 4.366 2.907 -1.203 1.00 97.62 83 ILE A C 1
ATOM 646 O O . ILE A 1 83 ? 4.894 3.624 -2.053 1.00 97.62 83 ILE A O 1
ATOM 650 N N . GLY A 1 84 ? 4.508 1.580 -1.199 1.00 97.19 84 GLY A N 1
ATOM 651 C CA . GLY A 1 84 ? 5.356 0.860 -2.146 1.00 97.19 84 GLY A CA 1
ATOM 652 C C . GLY A 1 84 ? 4.934 1.058 -3.598 1.00 97.19 84 GLY A C 1
ATOM 653 O O . GLY A 1 84 ? 5.789 1.303 -4.444 1.00 97.19 84 GLY A O 1
ATOM 654 N N . THR A 1 85 ? 3.631 1.012 -3.882 1.00 97.69 85 THR A N 1
ATOM 655 C CA . THR A 1 85 ? 3.092 1.157 -5.243 1.00 97.69 85 THR A CA 1
ATOM 656 C C . THR A 1 85 ? 3.347 2.553 -5.791 1.00 97.69 85 THR A C 1
ATOM 658 O O . THR A 1 85 ? 3.845 2.694 -6.905 1.00 97.69 85 THR A O 1
ATOM 661 N N . ILE A 1 86 ? 3.056 3.591 -5.000 1.00 96.88 86 ILE A N 1
ATOM 662 C CA . ILE A 1 86 ? 3.275 4.985 -5.406 1.00 96.88 86 ILE A CA 1
ATOM 663 C C . ILE A 1 86 ? 4.760 5.225 -5.692 1.00 96.88 86 ILE A C 1
ATOM 665 O O . ILE A 1 86 ? 5.104 5.831 -6.707 1.00 96.88 86 ILE A O 1
ATOM 669 N N . LEU A 1 87 ? 5.646 4.724 -4.826 1.00 96.69 87 LEU A N 1
ATOM 670 C C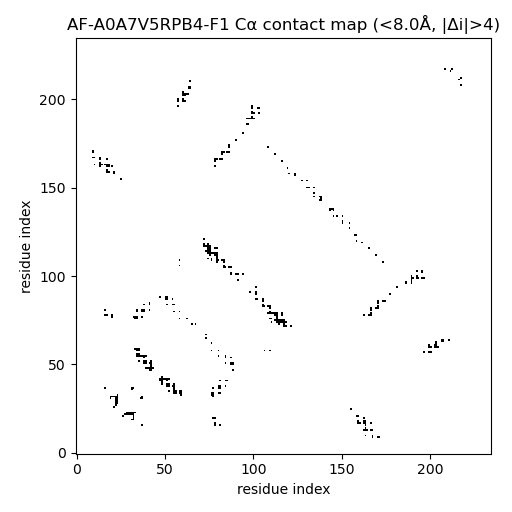A . LEU A 1 87 ? 7.090 4.830 -5.025 1.00 96.69 87 LEU A CA 1
ATOM 671 C C . LEU A 1 87 ? 7.557 4.050 -6.255 1.00 96.69 87 LEU A C 1
ATOM 673 O O . LEU A 1 87 ? 8.311 4.590 -7.061 1.00 96.69 87 LEU A O 1
ATOM 677 N N . TYR A 1 88 ? 7.091 2.814 -6.425 1.00 96.75 88 TYR A N 1
ATOM 678 C CA . TYR A 1 88 ? 7.461 1.974 -7.558 1.00 96.75 88 TYR A CA 1
ATOM 679 C C . TYR A 1 88 ? 7.077 2.635 -8.883 1.00 96.75 88 TYR A C 1
ATOM 681 O O . TYR A 1 88 ? 7.940 2.811 -9.735 1.00 96.75 88 TYR A O 1
ATOM 689 N N . ILE A 1 89 ? 5.832 3.098 -9.026 1.00 95.38 89 ILE A N 1
ATOM 690 C CA . ILE A 1 89 ? 5.354 3.790 -10.234 1.00 95.38 89 ILE A CA 1
ATOM 691 C C . ILE A 1 89 ? 6.169 5.057 -10.500 1.00 95.38 89 ILE A C 1
ATOM 693 O O . ILE A 1 89 ? 6.684 5.253 -11.600 1.00 95.38 89 ILE A O 1
ATOM 697 N N . LYS A 1 90 ? 6.331 5.907 -9.480 1.00 92.69 90 LYS A N 1
ATOM 698 C CA . LYS A 1 90 ? 7.012 7.202 -9.609 1.00 92.69 90 LYS A CA 1
ATOM 699 C C . LYS A 1 90 ? 8.459 7.064 -10.077 1.00 92.69 90 LYS A C 1
ATOM 701 O O . LYS A 1 90 ? 8.959 7.941 -10.782 1.00 92.69 90 LYS A O 1
ATOM 706 N N . TYR A 1 91 ? 9.130 5.992 -9.667 1.00 93.38 91 TYR A N 1
ATOM 707 C CA . TYR A 1 91 ? 10.540 5.764 -9.963 1.00 93.38 91 TYR A CA 1
ATOM 708 C C . TYR A 1 91 ? 10.787 4.745 -11.075 1.00 93.38 91 TYR A C 1
ATOM 710 O O . TYR A 1 91 ? 11.928 4.651 -11.519 1.00 93.38 91 TYR A O 1
ATOM 718 N N . ASN A 1 92 ? 9.762 4.049 -11.580 1.00 92.31 92 ASN A N 1
ATOM 719 C CA . ASN A 1 92 ? 9.907 3.008 -12.603 1.00 92.31 92 ASN A CA 1
ATOM 720 C C . ASN A 1 92 ? 10.653 3.523 -13.845 1.00 92.31 92 ASN A C 1
ATOM 722 O O . ASN A 1 92 ? 11.699 2.991 -14.205 1.00 92.31 92 ASN A O 1
ATOM 726 N N . ALA A 1 93 ? 10.189 4.639 -14.416 1.00 87.69 93 ALA A N 1
ATOM 727 C CA . ALA A 1 93 ? 10.816 5.247 -15.589 1.00 87.69 93 ALA A CA 1
ATOM 728 C C . ALA A 1 93 ? 12.224 5.809 -15.310 1.00 87.69 93 ALA A C 1
ATOM 730 O O . ALA A 1 93 ? 13.054 5.876 -16.212 1.00 87.69 93 ALA A O 1
ATOM 731 N N . ILE A 1 94 ? 12.501 6.226 -14.069 1.00 87.75 94 ILE A N 1
ATOM 732 C CA . ILE A 1 94 ? 13.808 6.772 -13.668 1.00 87.75 94 ILE A CA 1
ATOM 733 C C . ILE A 1 94 ? 14.826 5.635 -13.531 1.00 87.75 94 ILE A C 1
ATOM 735 O O . ILE A 1 94 ? 15.957 5.755 -13.984 1.00 87.75 94 ILE A O 1
ATOM 739 N N . PHE A 1 95 ? 14.410 4.516 -12.944 1.00 87.62 95 PHE A N 1
ATOM 740 C CA . PHE A 1 95 ? 15.215 3.318 -12.720 1.00 87.62 95 PHE A CA 1
ATOM 741 C C . PHE A 1 95 ? 15.038 2.290 -13.851 1.00 87.62 95 PHE A C 1
ATOM 743 O O . PHE A 1 95 ? 15.125 1.091 -13.597 1.00 87.62 95 PHE A O 1
ATOM 750 N N . ALA A 1 96 ? 14.801 2.718 -15.096 1.00 85.94 96 ALA A N 1
ATOM 751 C CA . ALA A 1 96 ? 14.544 1.796 -16.209 1.00 85.94 96 ALA A CA 1
ATOM 752 C C . ALA A 1 96 ? 15.678 0.763 -16.402 1.00 85.94 96 ALA A C 1
ATOM 754 O O . ALA A 1 96 ? 15.417 -0.419 -16.615 1.00 85.94 96 ALA A O 1
ATOM 755 N N . GLU A 1 97 ? 16.939 1.174 -16.229 1.00 85.44 97 GLU A N 1
ATOM 756 C CA . GLU A 1 97 ? 18.110 0.277 -16.284 1.00 85.44 97 GLU A CA 1
ATOM 757 C C . GLU A 1 97 ? 18.349 -0.515 -14.980 1.00 85.44 97 GLU A C 1
ATOM 759 O O . GLU A 1 97 ? 19.157 -1.447 -14.936 1.00 85.44 97 GLU A O 1
ATOM 764 N N . HIS A 1 98 ? 17.616 -0.182 -13.916 1.00 87.94 98 HIS A N 1
ATOM 765 C CA . HIS A 1 98 ? 17.776 -0.674 -12.544 1.00 87.94 98 HIS A CA 1
ATOM 766 C C . HIS A 1 98 ? 16.477 -1.279 -11.986 1.00 87.94 98 HIS A C 1
ATOM 768 O O . HIS A 1 98 ? 16.244 -1.255 -10.776 1.00 87.94 98 HIS A O 1
ATOM 774 N N . GLY A 1 99 ? 15.616 -1.818 -12.856 1.00 90.00 99 GLY A N 1
ATOM 775 C CA . GLY A 1 99 ? 14.263 -2.251 -12.490 1.00 90.00 99 GLY A CA 1
ATOM 776 C C . GLY A 1 99 ? 14.196 -3.294 -11.365 1.00 90.00 99 GLY A C 1
ATOM 777 O O . GLY A 1 99 ? 13.341 -3.186 -10.484 1.00 90.00 99 GLY A O 1
ATOM 778 N N . TYR A 1 100 ? 15.118 -4.265 -11.325 1.00 91.88 100 TYR A N 1
ATOM 779 C CA . TYR A 1 100 ? 15.155 -5.266 -10.250 1.00 91.88 100 TYR A CA 1
ATOM 780 C C . TYR A 1 100 ? 15.622 -4.664 -8.927 1.00 91.88 100 TYR A C 1
ATOM 782 O O . TYR A 1 100 ? 15.107 -5.017 -7.867 1.00 91.88 100 TYR A O 1
ATOM 790 N N . PHE A 1 101 ? 16.573 -3.729 -8.980 1.00 92.19 101 PHE A N 1
ATOM 791 C CA . PHE A 1 101 ? 17.001 -2.997 -7.793 1.00 92.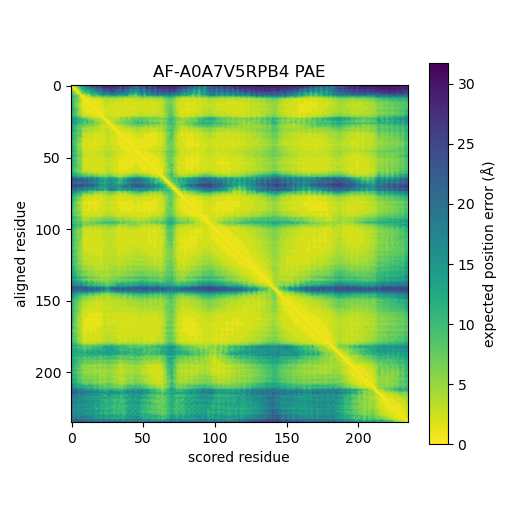19 101 PHE A CA 1
ATOM 792 C C . PHE A 1 101 ? 15.872 -2.118 -7.235 1.00 92.19 101 PHE A C 1
ATOM 794 O O . PHE A 1 101 ? 15.646 -2.125 -6.025 1.00 92.19 101 PHE A O 1
ATOM 801 N N . LEU A 1 102 ? 15.122 -1.424 -8.102 1.00 94.56 102 LEU A N 1
ATOM 802 C CA . LEU A 1 102 ? 13.932 -0.671 -7.698 1.00 94.56 102 LEU A CA 1
ATOM 803 C C . LEU A 1 102 ? 12.897 -1.592 -7.040 1.00 94.56 102 LEU A C 1
ATOM 805 O O . LEU A 1 102 ? 12.381 -1.271 -5.974 1.00 94.56 102 LEU A O 1
ATOM 809 N N . LEU A 1 103 ? 12.614 -2.748 -7.645 1.00 94.75 103 LEU A N 1
ATOM 810 C CA . LEU A 1 103 ? 11.684 -3.719 -7.073 1.00 94.75 103 LEU A CA 1
ATOM 811 C C . LEU A 1 103 ? 12.135 -4.168 -5.676 1.00 94.75 103 LEU A C 1
ATOM 813 O O . LEU A 1 103 ? 11.341 -4.136 -4.738 1.00 94.75 103 LEU A O 1
ATOM 817 N N . LEU A 1 104 ? 13.413 -4.517 -5.516 1.00 93.81 104 LEU A N 1
ATOM 818 C CA . LEU A 1 104 ? 13.989 -4.924 -4.235 1.00 93.81 104 LEU A CA 1
ATOM 819 C C . LEU A 1 104 ? 13.817 -3.859 -3.154 1.00 93.81 104 LEU A C 1
ATOM 821 O O . LEU A 1 104 ? 13.324 -4.163 -2.067 1.00 93.81 104 LEU A O 1
ATOM 825 N N . ILE A 1 105 ? 14.211 -2.616 -3.436 1.00 94.25 105 ILE A N 1
ATOM 826 C CA . ILE A 1 105 ? 14.133 -1.550 -2.437 1.00 94.25 105 ILE A CA 1
ATOM 827 C C . ILE A 1 105 ? 12.680 -1.160 -2.143 1.00 94.25 105 ILE A C 1
ATOM 829 O O . ILE A 1 105 ? 12.343 -0.921 -0.986 1.00 94.25 105 ILE A O 1
ATOM 833 N N . SER A 1 106 ? 11.793 -1.167 -3.143 1.00 95.69 106 SER A N 1
ATOM 834 C CA . SER A 1 106 ? 10.364 -0.916 -2.937 1.00 95.69 106 SER A CA 1
ATOM 835 C C . SER A 1 106 ? 9.732 -1.989 -2.054 1.00 95.69 106 SER A C 1
ATOM 837 O O . SER A 1 106 ? 9.005 -1.651 -1.125 1.00 95.69 106 SER A O 1
ATOM 839 N N . ILE A 1 107 ? 10.048 -3.268 -2.268 1.00 94.62 107 ILE A N 1
ATOM 840 C CA . ILE A 1 107 ? 9.580 -4.365 -1.409 1.00 94.62 107 ILE A CA 1
ATOM 841 C C . ILE A 1 107 ? 10.153 -4.248 0.003 1.00 94.62 107 ILE A C 1
ATOM 843 O O . ILE A 1 107 ? 9.422 -4.420 0.977 1.00 94.62 107 ILE A O 1
ATOM 847 N N . PHE A 1 108 ? 11.434 -3.905 0.137 1.00 93.62 108 PHE A N 1
ATOM 848 C CA . PHE A 1 108 ? 12.038 -3.652 1.442 1.00 93.62 108 PHE A CA 1
ATOM 849 C C . PHE A 1 108 ? 11.301 -2.536 2.198 1.00 93.62 108 PHE A C 1
ATOM 851 O O . PHE A 1 108 ? 10.979 -2.697 3.376 1.00 93.62 108 PHE A O 1
ATOM 858 N N . LEU A 1 109 ? 10.966 -1.434 1.518 1.00 95.50 109 LEU A N 1
ATOM 859 C CA . LEU A 1 109 ? 10.173 -0.348 2.095 1.00 95.50 109 LEU A CA 1
ATOM 860 C C . LEU A 1 109 ? 8.763 -0.805 2.475 1.00 95.50 109 LEU A C 1
ATOM 862 O O . LEU A 1 109 ? 8.290 -0.442 3.548 1.00 95.50 109 LEU A O 1
ATOM 866 N N . VAL A 1 110 ? 8.106 -1.628 1.652 1.00 95.25 110 VAL A N 1
ATOM 867 C CA . VAL A 1 110 ? 6.805 -2.227 1.990 1.00 95.25 110 VAL A CA 1
ATOM 868 C C . VAL A 1 110 ? 6.917 -3.035 3.288 1.00 95.25 110 VAL A C 1
ATOM 870 O O . VAL A 1 110 ? 6.153 -2.807 4.222 1.00 95.25 110 VAL A O 1
ATOM 873 N N . VAL A 1 111 ? 7.902 -3.926 3.412 1.00 92.94 111 VAL A N 1
ATOM 874 C CA . VAL A 1 111 ? 8.104 -4.714 4.641 1.00 92.94 111 VAL A CA 1
ATOM 875 C C . VAL A 1 111 ? 8.361 -3.799 5.843 1.00 92.94 111 VAL A C 1
ATOM 877 O O . VAL A 1 111 ? 7.717 -3.956 6.882 1.00 92.94 111 VAL A O 1
ATOM 880 N N . LEU A 1 112 ? 9.220 -2.789 5.698 1.00 94.12 112 LEU A N 1
ATOM 881 C CA . LEU A 1 112 ? 9.518 -1.826 6.759 1.00 94.12 112 LEU A CA 1
ATOM 882 C C . LEU A 1 112 ? 8.263 -1.069 7.227 1.00 94.12 112 LEU A C 1
ATOM 884 O O . LEU A 1 112 ? 7.950 -1.058 8.419 1.00 94.12 112 LEU A O 1
ATOM 888 N N . PHE A 1 113 ? 7.521 -0.461 6.299 1.00 95.38 113 PHE A N 1
ATOM 889 C CA . PHE A 1 113 ? 6.324 0.316 6.625 1.00 95.38 113 PHE A CA 1
ATOM 890 C C . PHE A 1 113 ? 5.160 -0.551 7.091 1.00 95.38 113 PHE A C 1
ATOM 892 O O . PHE A 1 113 ? 4.344 -0.074 7.876 1.00 95.38 113 PHE A O 1
ATOM 899 N N . SER A 1 114 ? 5.112 -1.825 6.700 1.00 93.31 114 SER A N 1
ATOM 900 C CA . SER A 1 114 ? 4.104 -2.752 7.213 1.00 93.31 114 SER A CA 1
ATOM 901 C C . SER A 1 114 ? 4.279 -3.014 8.705 1.00 93.31 114 SER A C 1
ATOM 903 O O . SER A 1 114 ? 3.301 -3.035 9.455 1.00 93.31 114 SER A O 1
ATOM 905 N N . TYR A 1 115 ? 5.527 -3.135 9.168 1.00 92.12 115 TYR A N 1
ATOM 906 C CA . TYR A 1 115 ? 5.823 -3.279 10.586 1.00 92.12 115 TYR A CA 1
ATOM 907 C C . TYR A 1 115 ? 5.444 -2.008 11.352 1.00 92.12 115 TYR A C 1
ATOM 909 O O . TYR A 1 115 ? 4.750 -2.086 12.365 1.00 92.12 115 TYR A O 1
ATOM 917 N N . VAL A 1 116 ? 5.823 -0.831 10.837 1.00 94.00 116 VAL A N 1
ATOM 918 C CA . VAL A 1 116 ? 5.458 0.464 11.440 1.00 94.00 116 VAL A CA 1
ATOM 919 C C . VAL A 1 116 ? 3.936 0.637 11.507 1.00 94.00 116 VAL A C 1
ATOM 921 O O . VAL A 1 116 ? 3.410 0.999 12.559 1.00 94.00 116 VAL A O 1
ATOM 924 N N . GLY A 1 117 ? 3.220 0.323 10.424 1.00 92.31 117 GLY A N 1
ATOM 925 C CA . GLY A 1 117 ? 1.758 0.364 10.373 1.00 92.31 117 GLY A CA 1
ATOM 926 C C . GLY A 1 117 ? 1.111 -0.573 11.391 1.00 92.31 117 GLY A C 1
ATOM 927 O O . GLY A 1 117 ? 0.228 -0.151 12.132 1.00 92.31 117 GLY A O 1
ATOM 928 N N . GLY A 1 118 ? 1.622 -1.801 11.527 1.00 90.44 118 GLY A N 1
ATOM 929 C CA . GLY A 1 118 ? 1.145 -2.758 12.530 1.00 90.44 118 GLY A CA 1
ATOM 930 C C . GLY A 1 118 ? 1.295 -2.253 13.972 1.00 90.44 118 GLY A C 1
ATOM 931 O O . GLY A 1 118 ? 0.386 -2.425 14.787 1.00 90.44 118 GLY A O 1
ATOM 932 N N . GLN A 1 119 ? 2.404 -1.577 14.290 1.00 90.81 119 GLN A N 1
ATOM 933 C CA . GLN A 1 119 ? 2.613 -0.970 15.612 1.00 90.81 119 GLN A CA 1
ATOM 934 C C . GLN A 1 119 ? 1.671 0.213 15.866 1.00 90.81 119 GLN A C 1
ATOM 936 O O . GLN A 1 119 ? 1.126 0.360 16.963 1.00 90.81 119 GLN A O 1
ATOM 941 N N . LEU A 1 120 ? 1.445 1.049 14.851 1.00 91.31 120 LEU A N 1
ATOM 942 C CA . LEU A 1 120 ? 0.517 2.173 14.948 1.00 91.31 120 LEU A CA 1
ATOM 943 C C . LEU A 1 120 ? -0.939 1.712 15.084 1.00 91.31 120 LEU A C 1
ATOM 945 O O . LEU A 1 120 ? -1.683 2.326 15.848 1.00 91.31 120 LEU A O 1
ATOM 949 N N . ASP A 1 121 ? -1.328 0.610 14.439 1.00 89.19 121 ASP A N 1
ATOM 950 C CA . ASP A 1 121 ? -2.644 -0.009 14.629 1.00 89.19 121 ASP A CA 1
ATOM 951 C C . ASP A 1 121 ? -2.824 -0.489 16.077 1.00 89.19 121 ASP A C 1
ATOM 953 O O . ASP A 1 121 ? -3.829 -0.182 16.713 1.00 89.19 121 ASP A O 1
ATOM 957 N N . ILE A 1 122 ? -1.819 -1.150 16.665 1.00 88.62 122 ILE A N 1
ATOM 958 C CA . ILE A 1 122 ? -1.851 -1.539 18.087 1.00 88.62 122 ILE A CA 1
ATOM 959 C C . ILE A 1 122 ? -2.016 -0.324 18.995 1.00 88.62 122 ILE A C 1
ATOM 961 O O . ILE A 1 122 ? -2.879 -0.315 19.876 1.00 88.62 122 ILE A O 1
ATOM 965 N N . PHE A 1 123 ? -1.212 0.713 18.776 1.00 90.00 123 PHE A N 1
ATOM 966 C CA . PHE A 1 123 ? -1.307 1.955 19.534 1.00 90.00 123 PHE A CA 1
ATOM 967 C C . PHE A 1 123 ? -2.705 2.577 19.430 1.00 90.00 123 PHE A C 1
ATOM 969 O O . PHE A 1 123 ? -3.291 3.004 20.430 1.00 90.00 123 PHE A O 1
ATOM 976 N N . ALA A 1 124 ? -3.272 2.600 18.229 1.00 88.81 124 ALA A N 1
ATOM 977 C CA . ALA A 1 124 ? -4.587 3.158 17.988 1.00 88.81 124 ALA A CA 1
ATOM 978 C C . ALA A 1 124 ? -5.706 2.302 18.624 1.00 88.81 124 ALA A C 1
ATOM 980 O O . ALA A 1 124 ? -6.662 2.860 19.171 1.00 88.81 124 ALA A O 1
ATOM 981 N N . ARG A 1 125 ? -5.536 0.975 18.709 1.00 87.69 125 ARG A N 1
ATOM 982 C CA . ARG A 1 125 ? -6.414 0.081 19.487 1.00 87.69 125 ARG A CA 1
ATOM 983 C C . ARG A 1 125 ? -6.364 0.357 20.991 1.00 87.6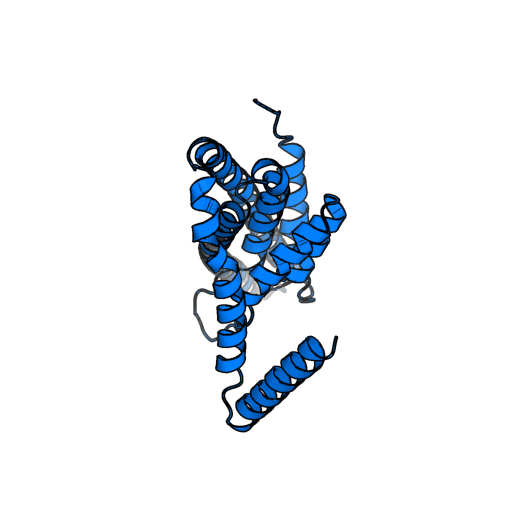9 125 ARG A C 1
ATOM 985 O O . ARG A 1 125 ? -7.424 0.463 21.605 1.00 87.69 125 ARG A O 1
ATOM 992 N N . TYR A 1 126 ? -5.185 0.578 21.578 1.00 90.19 126 TYR A N 1
ATOM 993 C CA . TYR A 1 126 ? -5.085 0.987 22.990 1.00 90.19 126 TYR A CA 1
ATOM 994 C C . TYR A 1 126 ? -5.777 2.330 23.255 1.00 90.19 126 TYR A C 1
ATOM 996 O O . TYR A 1 126 ? -6.469 2.508 24.262 1.00 90.19 126 TYR A O 1
ATOM 1004 N N . ARG A 1 127 ? -5.658 3.287 22.326 1.00 90.25 127 ARG A N 1
ATOM 1005 C CA . ARG A 1 127 ? -6.400 4.554 22.413 1.00 90.25 127 ARG A CA 1
ATOM 1006 C C . ARG A 1 127 ? -7.910 4.331 22.360 1.00 90.25 127 ARG A C 1
ATOM 1008 O O . ARG A 1 127 ? -8.634 4.956 23.136 1.00 90.25 127 ARG A O 1
ATOM 1015 N N . ASN A 1 128 ? -8.381 3.449 21.483 1.00 89.88 128 ASN A N 1
ATOM 1016 C CA . ASN A 1 128 ? -9.799 3.105 21.375 1.00 89.88 128 ASN A CA 1
ATOM 1017 C C . ASN A 1 128 ? -10.338 2.478 22.661 1.00 89.88 128 ASN A C 1
ATOM 1019 O O . ASN A 1 128 ? -11.430 2.836 23.101 1.00 89.88 128 ASN A O 1
ATOM 1023 N N . GLU A 1 129 ? -9.565 1.598 23.295 1.00 91.00 129 GLU A N 1
ATOM 1024 C CA . GLU A 1 129 ? -9.926 1.002 24.580 1.00 91.00 129 GLU A CA 1
ATOM 1025 C C . GLU A 1 129 ? -10.108 2.077 25.662 1.00 91.00 129 GLU A C 1
ATOM 1027 O O . GLU A 1 129 ? -11.105 2.079 26.388 1.00 91.00 129 GLU A O 1
ATOM 1032 N N . HIS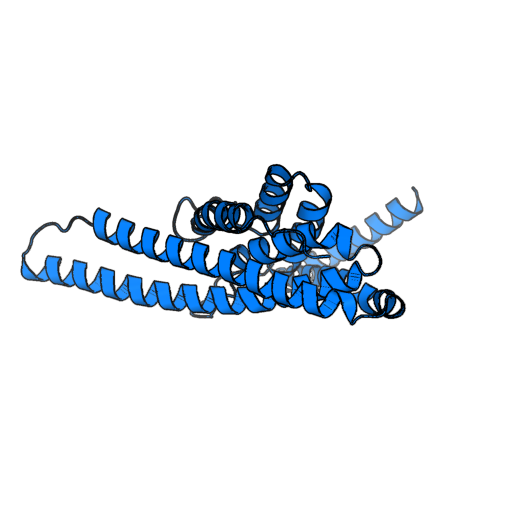 A 1 130 ? -9.216 3.071 25.724 1.00 89.50 130 HIS A N 1
ATOM 1033 C CA . HIS A 1 130 ? -9.357 4.189 26.665 1.00 89.50 130 HIS A CA 1
ATOM 1034 C C . HIS A 1 130 ? -10.606 5.038 26.401 1.00 89.50 130 HIS A C 1
ATOM 1036 O O . HIS A 1 130 ? -11.303 5.443 27.336 1.00 89.50 130 HIS A O 1
ATOM 1042 N N . ILE A 1 131 ? -10.916 5.295 25.128 1.00 87.25 131 ILE A N 1
ATOM 1043 C CA . ILE A 1 131 ? -12.124 6.014 24.700 1.00 87.25 131 ILE A CA 1
ATOM 1044 C C . ILE A 1 131 ? -13.382 5.233 25.119 1.00 87.25 131 ILE A C 1
ATOM 1046 O O . ILE A 1 131 ? -14.301 5.816 25.700 1.00 87.25 131 ILE A O 1
ATOM 1050 N N . MET A 1 132 ? -13.396 3.915 24.908 1.00 88.56 132 MET A N 1
ATOM 1051 C CA . MET A 1 132 ? -14.495 3.034 25.308 1.00 88.56 132 MET A CA 1
ATOM 1052 C C . MET A 1 132 ? -14.670 2.996 26.832 1.00 88.56 132 MET A C 1
ATOM 1054 O O . MET A 1 132 ? -15.782 3.139 27.342 1.00 88.56 132 MET A O 1
ATOM 1058 N N . ASN A 1 133 ? -13.573 2.906 27.584 1.00 89.50 133 ASN A N 1
ATOM 1059 C CA . ASN A 1 133 ? -13.603 2.911 29.045 1.00 89.50 133 ASN A CA 1
ATOM 1060 C C . ASN A 1 133 ? -14.194 4.208 29.618 1.00 89.50 133 ASN A C 1
ATOM 1062 O O . ASN A 1 133 ? -14.871 4.178 30.648 1.00 89.50 133 ASN A O 1
ATOM 1066 N N . ARG A 1 134 ? -13.997 5.354 28.951 1.00 84.75 134 ARG A N 1
ATOM 1067 C CA . ARG A 1 134 ? -14.663 6.615 29.320 1.00 84.75 134 ARG A CA 1
ATOM 1068 C C . ARG A 1 134 ? -16.174 6.544 29.097 1.00 84.75 134 ARG A C 1
ATOM 1070 O O . ARG A 1 134 ? -16.920 6.911 30.001 1.00 84.75 134 ARG A O 1
ATOM 1077 N N . ALA A 1 135 ? -16.618 6.025 27.952 1.00 84.75 135 ALA A N 1
ATOM 1078 C CA . ALA A 1 135 ? -18.042 5.848 27.658 1.00 84.75 135 ALA A CA 1
ATOM 1079 C C . ALA A 1 135 ? -18.729 4.916 28.677 1.00 84.75 135 ALA A C 1
ATOM 1081 O O . ALA A 1 135 ? -19.802 5.233 29.195 1.00 84.75 135 ALA A O 1
ATOM 1082 N N . LEU A 1 136 ? -18.074 3.807 29.040 1.00 86.94 136 LEU A N 1
ATOM 1083 C CA . LEU A 1 136 ? -18.573 2.852 30.035 1.00 86.94 136 LEU A CA 1
ATOM 1084 C C . LEU A 1 136 ? -18.655 3.449 31.448 1.00 86.94 136 LEU A C 1
ATOM 1086 O O . LEU A 1 136 ? -19.610 3.177 32.178 1.00 86.94 136 LEU A O 1
ATOM 1090 N N . LYS A 1 137 ? -17.691 4.289 31.848 1.00 85.88 137 LYS A N 1
ATOM 1091 C CA . LYS A 1 137 ? -17.742 4.996 33.141 1.00 85.88 137 LYS A CA 1
ATOM 1092 C C . LYS A 1 137 ? -18.925 5.966 33.218 1.00 85.88 137 LYS A C 1
ATOM 1094 O O . LYS A 1 137 ? -19.569 6.030 34.264 1.00 85.88 137 LYS A O 1
ATOM 1099 N N . SER A 1 138 ? -19.238 6.675 32.133 1.00 80.00 138 SER A N 1
ATOM 1100 C CA . SER A 1 138 ? -20.402 7.571 32.061 1.00 80.00 138 SER A CA 1
ATOM 1101 C C . SER A 1 138 ? -21.732 6.813 32.139 1.00 80.00 138 SER A C 1
ATOM 1103 O O . SER A 1 138 ? -22.626 7.239 32.867 1.00 80.00 138 SER A O 1
ATOM 1105 N N . LEU A 1 139 ? -21.836 5.647 31.485 1.00 83.94 139 LEU A N 1
ATOM 1106 C CA . LEU A 1 139 ? -22.992 4.742 31.605 1.00 83.94 139 LEU A CA 1
ATOM 1107 C C . LEU A 1 139 ? -23.247 4.324 33.060 1.00 83.94 139 LEU A C 1
ATOM 1109 O O . LEU A 1 139 ? -24.370 4.429 33.547 1.00 83.94 139 LEU A O 1
ATOM 1113 N N . ARG A 1 140 ? -22.196 3.877 33.764 1.00 82.81 140 ARG A N 1
ATOM 1114 C CA . ARG A 1 140 ? -22.306 3.364 35.142 1.00 82.81 140 ARG A CA 1
ATOM 1115 C C . ARG A 1 140 ? -22.633 4.441 36.178 1.00 82.81 140 ARG A C 1
ATOM 1117 O O . ARG A 1 140 ? -23.256 4.123 37.182 1.00 82.81 140 ARG A O 1
ATOM 1124 N N . ARG A 1 141 ? -22.191 5.687 35.969 1.00 78.19 141 ARG A N 1
ATOM 1125 C CA . ARG A 1 141 ? -22.401 6.786 36.929 1.00 78.19 141 ARG A CA 1
ATOM 1126 C C . ARG A 1 141 ? -23.765 7.449 36.812 1.00 78.19 141 ARG A C 1
ATOM 1128 O O . ARG A 1 141 ? -24.329 7.823 37.830 1.00 78.19 141 ARG A O 1
ATOM 1135 N N . GLU A 1 142 ? -24.272 7.628 35.596 1.00 70.38 142 GLU A N 1
ATOM 1136 C CA . GLU A 1 142 ? -25.469 8.449 35.382 1.00 70.38 142 GLU A CA 1
ATOM 1137 C C . GLU A 1 142 ? -26.747 7.637 35.150 1.00 70.38 142 GLU A C 1
ATOM 1139 O O . GLU A 1 142 ? -27.817 8.231 35.067 1.00 70.38 142 GLU A O 1
ATOM 1144 N N . ASN A 1 143 ? -26.663 6.305 35.018 1.00 65.62 143 ASN A N 1
ATOM 1145 C CA . ASN A 1 143 ? -27.781 5.437 34.613 1.00 65.62 143 ASN A CA 1
ATOM 1146 C C . ASN A 1 143 ? -28.513 5.954 33.347 1.00 65.62 143 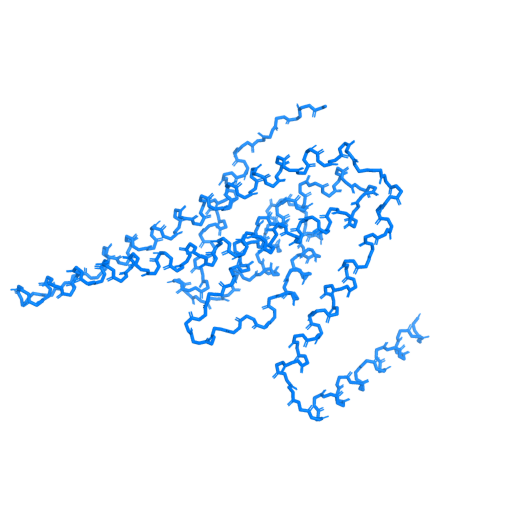ASN A C 1
ATOM 1148 O O . ASN A 1 143 ? -29.703 5.722 33.134 1.00 65.62 143 ASN A O 1
ATOM 1152 N N . LYS A 1 144 ? -27.787 6.706 32.507 1.00 70.69 144 LYS A N 1
ATOM 1153 C CA . LYS A 1 144 ? -28.270 7.337 31.276 1.00 70.69 144 LYS A CA 1
ATOM 1154 C C . LYS A 1 144 ? -27.738 6.595 30.060 1.00 70.69 144 LYS A C 1
ATOM 1156 O O . LYS A 1 144 ? -26.620 6.082 30.055 1.00 70.69 144 LYS A O 1
ATOM 1161 N N . LYS A 1 145 ? -28.523 6.617 28.982 1.00 77.62 145 LYS A N 1
ATOM 1162 C CA . LYS A 1 145 ? -28.098 6.138 27.662 1.00 77.62 145 LYS A CA 1
ATOM 1163 C C . LYS A 1 145 ? -26.920 6.984 27.162 1.00 77.62 145 LYS A C 1
ATOM 1165 O O . LYS A 1 145 ? -27.059 8.194 27.001 1.00 77.62 145 LYS A O 1
ATOM 1170 N N . VAL A 1 146 ? -25.784 6.351 26.869 1.00 81.00 146 VAL A N 1
ATOM 1171 C CA . VAL A 1 146 ? -24.643 7.008 26.212 1.00 81.00 146 VAL A CA 1
ATOM 1172 C C . VAL A 1 146 ? -24.773 6.863 24.700 1.00 81.00 146 VAL A C 1
ATOM 1174 O O . VAL A 1 146 ? -24.977 5.769 24.177 1.00 81.00 146 VAL A O 1
ATOM 1177 N N . ARG A 1 147 ? -24.649 7.981 23.980 1.00 85.44 147 ARG A N 1
ATOM 1178 C CA . ARG A 1 147 ? -24.590 7.981 22.514 1.00 85.44 147 ARG A CA 1
ATOM 1179 C C . ARG A 1 147 ? -23.188 7.554 22.077 1.00 85.44 147 ARG A C 1
ATOM 1181 O O . ARG A 1 147 ? -22.230 8.274 22.330 1.00 85.44 147 ARG A O 1
ATOM 1188 N N . LEU A 1 148 ? -23.071 6.409 21.404 1.00 86.50 148 LEU A N 1
ATOM 1189 C CA . LEU A 1 148 ? -21.781 5.867 20.947 1.00 86.50 148 LEU A CA 1
ATOM 1190 C C . LEU A 1 148 ? -21.204 6.591 19.719 1.00 86.50 148 LEU A C 1
ATOM 1192 O O . LEU A 1 148 ? -19.992 6.577 19.523 1.00 86.50 148 LEU A O 1
ATOM 1196 N N . GLY A 1 149 ? -22.049 7.256 18.923 1.00 89.00 149 GLY A N 1
ATOM 1197 C CA . GLY A 1 149 ? -21.662 7.900 17.659 1.00 89.00 149 GLY A CA 1
ATOM 1198 C C . GLY A 1 149 ? -20.411 8.790 17.738 1.00 89.00 149 GLY A C 1
ATOM 1199 O O . GLY A 1 149 ? -19.481 8.560 16.970 1.00 89.00 149 GLY A O 1
ATOM 1200 N N . PRO A 1 150 ? -20.316 9.747 18.683 1.00 88.56 150 PRO A N 1
ATOM 1201 C CA . PRO A 1 150 ? -19.133 10.601 18.816 1.00 88.56 150 PRO A CA 1
ATOM 1202 C C . PRO A 1 150 ? -17.843 9.837 19.143 1.00 88.56 150 PRO A C 1
ATOM 1204 O O . PRO A 1 150 ? -16.775 10.216 18.673 1.00 88.56 150 PRO A O 1
ATOM 1207 N N . TYR A 1 151 ? -17.926 8.752 19.921 1.00 88.56 151 TYR A N 1
ATOM 1208 C CA . TYR A 1 151 ? -16.767 7.929 20.280 1.00 88.56 151 TYR A CA 1
ATOM 1209 C C . TYR A 1 151 ? -16.267 7.118 19.080 1.00 88.56 151 TYR A C 1
ATOM 1211 O O . TYR A 1 151 ? -15.062 7.056 18.841 1.00 88.56 151 TYR A O 1
ATOM 1219 N N . ILE A 1 152 ? -17.196 6.551 18.303 1.00 89.56 152 ILE A N 1
ATOM 1220 C CA . ILE A 1 152 ? -16.891 5.840 17.054 1.00 89.56 152 ILE A CA 1
ATOM 1221 C C . ILE A 1 152 ? -16.264 6.810 16.052 1.00 89.56 152 ILE A C 1
ATOM 1223 O O . ILE A 1 152 ? -15.211 6.516 15.495 1.00 89.56 152 ILE A O 1
ATOM 1227 N N . LEU A 1 153 ? -16.854 7.995 15.875 1.00 91.06 153 LEU A N 1
ATOM 1228 C CA . LEU A 1 153 ? -16.341 8.995 14.945 1.00 91.06 153 LEU A CA 1
ATOM 1229 C C . LEU A 1 153 ? -14.956 9.507 15.367 1.00 91.06 153 LEU A C 1
ATOM 1231 O O . LEU A 1 153 ? -14.070 9.621 14.530 1.00 91.06 153 LEU A O 1
ATOM 1235 N N . ALA A 1 154 ? -14.730 9.756 16.660 1.00 90.38 154 ALA A N 1
ATOM 1236 C CA . ALA A 1 154 ? -13.418 10.161 17.165 1.00 90.38 154 ALA A CA 1
ATOM 1237 C C . ALA A 1 154 ? -12.348 9.077 16.947 1.00 90.38 154 ALA A C 1
ATOM 1239 O O . ALA A 1 154 ? -11.219 9.392 16.566 1.00 90.38 154 ALA A O 1
ATOM 1240 N N . SER A 1 155 ? -12.703 7.808 17.165 1.00 90.50 155 SER A N 1
ATOM 1241 C CA . SER A 1 155 ? -11.827 6.665 16.895 1.00 90.50 155 SER A CA 1
ATOM 1242 C C . SER A 1 155 ? -11.481 6.561 15.409 1.00 90.50 155 SER A C 1
ATOM 1244 O O . SER A 1 155 ? -10.302 6.468 15.056 1.00 90.50 155 SER A O 1
ATOM 1246 N N . LEU A 1 156 ? -12.493 6.652 14.544 1.00 92.44 156 LEU A N 1
ATOM 1247 C CA . LEU A 1 156 ? -12.345 6.535 13.099 1.00 92.44 156 LEU A CA 1
ATOM 1248 C C . LEU A 1 156 ? -11.501 7.674 12.521 1.00 92.44 156 LEU A C 1
ATOM 1250 O O . LEU A 1 156 ? -10.549 7.425 11.786 1.00 92.44 156 LEU A O 1
ATOM 1254 N N . THR A 1 157 ? -11.786 8.914 12.920 1.00 93.00 157 THR A N 1
ATOM 1255 C CA . THR A 1 157 ? -10.994 10.089 12.538 1.00 93.00 157 THR A CA 1
ATOM 1256 C C . THR A 1 157 ? -9.553 9.965 13.030 1.00 93.00 157 THR A C 1
ATOM 1258 O O . THR A 1 157 ? -8.621 10.317 12.312 1.00 93.00 157 THR A O 1
ATOM 1261 N N . GLY A 1 158 ? -9.342 9.421 14.232 1.00 92.50 158 GLY A N 1
ATOM 1262 C CA . GLY A 1 158 ? -8.004 9.153 14.756 1.00 92.50 158 GLY A CA 1
ATOM 1263 C C . GLY A 1 158 ? -7.207 8.173 13.890 1.00 92.50 158 GLY A C 1
ATOM 1264 O O . GLY A 1 158 ? -6.043 8.445 13.600 1.00 92.50 158 GLY A O 1
ATOM 1265 N N . HIS A 1 159 ? -7.829 7.076 13.449 1.00 92.06 159 HIS A N 1
ATOM 1266 C CA . HIS A 1 159 ? -7.197 6.098 12.553 1.00 92.06 159 HIS A CA 1
ATOM 1267 C C . HIS A 1 159 ? -6.936 6.683 11.173 1.00 92.06 159 HIS A C 1
ATOM 1269 O O . HIS A 1 159 ? -5.839 6.539 10.645 1.00 92.06 159 HIS A O 1
ATOM 1275 N N . PHE A 1 160 ? -7.908 7.411 10.625 1.00 95.00 160 PHE A N 1
ATOM 1276 C CA . PHE A 1 160 ? -7.754 8.111 9.358 1.00 95.00 160 PHE A CA 1
ATOM 1277 C C . PHE A 1 160 ? -6.527 9.032 9.371 1.00 95.00 160 PHE A C 1
ATOM 1279 O O . PHE A 1 160 ? -5.674 8.931 8.495 1.00 95.00 160 PHE A O 1
ATOM 1286 N N . ILE A 1 161 ? -6.388 9.876 10.400 1.00 95.81 161 ILE A N 1
ATOM 1287 C CA . ILE A 1 161 ? -5.248 10.794 10.532 1.00 95.81 161 ILE A CA 1
ATOM 1288 C C . ILE A 1 161 ? -3.923 10.024 10.600 1.00 95.81 161 ILE A C 1
ATOM 1290 O O . ILE A 1 161 ? -2.967 10.405 9.929 1.00 95.81 161 ILE A O 1
ATOM 1294 N N . ILE A 1 162 ? -3.863 8.938 11.378 1.00 94.50 162 ILE A N 1
ATOM 1295 C CA . ILE A 1 162 ? -2.663 8.094 11.474 1.00 94.50 162 ILE A CA 1
ATOM 1296 C C . ILE A 1 162 ? -2.305 7.505 10.104 1.00 94.50 162 ILE A C 1
ATOM 1298 O O . ILE A 1 162 ? -1.146 7.595 9.701 1.00 94.50 162 ILE A O 1
ATOM 1302 N N . ASN A 1 163 ? -3.285 6.971 9.371 1.00 94.81 163 ASN A N 1
ATOM 1303 C CA . ASN A 1 163 ? -3.070 6.401 8.042 1.00 94.81 163 ASN A CA 1
ATOM 1304 C C . ASN A 1 163 ? -2.536 7.451 7.062 1.00 94.81 163 ASN A C 1
ATOM 1306 O O . ASN A 1 163 ? -1.544 7.199 6.384 1.00 94.81 163 ASN A O 1
ATOM 1310 N N . VAL A 1 164 ? -3.150 8.639 7.014 1.00 97.06 164 VAL A N 1
ATOM 1311 C CA . VAL A 1 164 ? -2.707 9.732 6.132 1.00 97.06 164 VAL A CA 1
ATOM 1312 C C . VAL A 1 164 ? -1.276 10.151 6.465 1.00 97.06 164 VAL A C 1
ATOM 1314 O O . VAL A 1 164 ? -0.455 10.278 5.559 1.00 97.06 164 VAL A O 1
ATOM 1317 N N . ILE A 1 165 ? -0.954 10.334 7.751 1.00 96.88 165 ILE A N 1
ATOM 1318 C CA . ILE A 1 165 ? 0.399 10.705 8.188 1.00 96.88 165 ILE A CA 1
ATOM 1319 C C . ILE A 1 165 ? 1.403 9.621 7.791 1.00 96.88 165 ILE A C 1
ATOM 1321 O O . ILE A 1 165 ? 2.464 9.943 7.256 1.00 96.88 165 ILE A O 1
ATOM 1325 N N . LEU A 1 166 ? 1.085 8.347 8.026 1.00 96.25 166 LEU A N 1
ATOM 1326 C CA . LEU A 1 166 ? 1.984 7.237 7.719 1.00 96.25 166 LEU A CA 1
ATOM 1327 C C . LEU A 1 166 ? 2.226 7.097 6.212 1.00 96.25 166 LEU A C 1
ATOM 1329 O O . LEU A 1 166 ? 3.374 6.970 5.795 1.00 96.25 166 LEU A O 1
ATOM 1333 N N . ILE A 1 167 ? 1.172 7.171 5.395 1.00 97.25 167 ILE A N 1
ATOM 1334 C CA . ILE A 1 167 ? 1.298 7.100 3.934 1.00 97.25 167 ILE A CA 1
ATOM 1335 C C . ILE A 1 167 ? 2.125 8.281 3.424 1.00 97.25 167 ILE A C 1
ATOM 1337 O O . ILE A 1 167 ? 3.094 8.077 2.694 1.00 97.25 167 ILE A O 1
ATOM 1341 N N . PHE A 1 168 ? 1.801 9.502 3.853 1.00 97.12 168 PHE A N 1
ATOM 1342 C CA . PHE A 1 168 ? 2.500 10.706 3.407 1.00 97.12 168 PHE A CA 1
ATOM 1343 C C . PHE A 1 168 ? 3.984 10.670 3.777 1.00 97.12 168 PHE A C 1
ATOM 1345 O O . PHE A 1 168 ? 4.852 10.855 2.924 1.00 97.12 168 PHE A O 1
ATOM 1352 N N . THR A 1 169 ? 4.286 10.388 5.047 1.00 96.31 169 THR A N 1
ATOM 1353 C CA . THR A 1 169 ? 5.673 10.302 5.518 1.00 96.31 169 THR A CA 1
ATOM 1354 C C . THR A 1 169 ? 6.427 9.173 4.829 1.00 96.31 169 THR A C 1
ATOM 1356 O O . THR A 1 169 ? 7.565 9.395 4.427 1.00 96.31 169 THR A O 1
ATOM 1359 N N . GLY A 1 170 ? 5.795 8.016 4.606 1.00 97.19 170 GLY A N 1
ATOM 1360 C CA . GLY A 1 170 ? 6.410 6.891 3.910 1.00 97.19 170 GLY A CA 1
ATOM 1361 C C . GLY A 1 170 ? 6.729 7.175 2.444 1.00 97.19 170 GLY A C 1
ATOM 1362 O O . GLY A 1 170 ? 7.818 6.829 1.979 1.00 97.19 170 GLY A O 1
ATOM 1363 N N . ILE A 1 171 ? 5.837 7.869 1.729 1.00 96.94 171 ILE A N 1
ATOM 1364 C CA . ILE A 1 171 ? 6.095 8.332 0.359 1.00 96.94 171 ILE A CA 1
ATOM 1365 C C . ILE A 1 171 ? 7.268 9.318 0.347 1.00 96.94 171 ILE A C 1
ATOM 1367 O O . ILE A 1 171 ? 8.190 9.166 -0.452 1.00 96.94 171 ILE A O 1
ATOM 1371 N N . GLU A 1 172 ? 7.280 10.320 1.228 1.00 95.69 172 GLU A N 1
ATOM 1372 C CA . GLU A 1 172 ? 8.331 11.343 1.207 1.00 95.69 172 GLU A CA 1
ATOM 1373 C C . GLU A 1 172 ? 9.696 10.799 1.650 1.00 95.69 172 GLU A C 1
ATOM 1375 O O . GLU A 1 172 ? 10.710 11.090 1.007 1.00 95.69 172 GLU A O 1
ATOM 1380 N N . SER A 1 173 ? 9.743 9.961 2.691 1.00 95.75 173 SER A N 1
ATOM 1381 C CA . SER A 1 173 ? 10.988 9.330 3.138 1.00 95.75 173 SER A CA 1
ATOM 1382 C C . SER A 1 173 ? 11.494 8.289 2.141 1.00 95.75 173 SER A C 1
ATOM 1384 O O . SER A 1 173 ? 12.698 8.204 1.902 1.00 95.75 173 SER A O 1
ATOM 1386 N N . GLY A 1 174 ? 10.595 7.513 1.526 1.00 95.94 174 GLY A N 1
ATOM 1387 C CA . GLY A 1 174 ? 10.951 6.536 0.499 1.00 95.94 174 GLY A CA 1
ATOM 1388 C C . GLY A 1 174 ? 11.466 7.202 -0.775 1.00 95.94 174 GLY A C 1
ATOM 1389 O O . GLY A 1 174 ? 12.493 6.793 -1.309 1.00 95.94 174 GLY A O 1
ATOM 1390 N N . ALA A 1 175 ? 10.826 8.288 -1.216 1.00 94.56 175 ALA A N 1
ATOM 1391 C CA . ALA A 1 175 ? 11.296 9.086 -2.346 1.00 94.56 175 ALA A CA 1
ATOM 1392 C C . ALA A 1 175 ? 12.664 9.721 -2.057 1.00 94.56 175 ALA A C 1
ATOM 1394 O O . ALA A 1 175 ? 13.558 9.697 -2.899 1.00 94.56 175 ALA A O 1
ATOM 1395 N N . TRP A 1 176 ? 12.859 10.252 -0.845 1.00 93.62 176 TRP A N 1
ATOM 1396 C CA . TRP A 1 176 ? 14.163 10.750 -0.408 1.00 93.62 176 TRP A CA 1
ATOM 1397 C C . TRP A 1 176 ? 15.249 9.667 -0.470 1.00 93.62 176 TRP A C 1
ATOM 1399 O O . TRP A 1 176 ? 16.330 9.928 -0.994 1.00 93.62 176 TRP A O 1
ATOM 1409 N N . LEU A 1 177 ? 14.956 8.450 -0.005 1.00 93.62 177 LEU A N 1
ATOM 1410 C CA . LEU A 1 177 ? 15.892 7.330 -0.078 1.00 93.62 177 LEU A CA 1
ATOM 1411 C C . LEU A 1 177 ? 16.208 6.941 -1.533 1.00 93.62 177 LEU A C 1
ATOM 1413 O O . LEU A 1 177 ? 17.377 6.794 -1.887 1.00 93.62 177 LEU A O 1
ATOM 1417 N N . LEU A 1 178 ? 15.188 6.812 -2.384 1.00 92.69 178 LEU A N 1
ATOM 1418 C CA . LEU A 1 178 ? 15.345 6.448 -3.795 1.00 92.69 178 LEU A CA 1
ATOM 1419 C C . LEU A 1 178 ? 16.170 7.477 -4.576 1.00 92.69 178 LEU A C 1
ATOM 1421 O O . LEU A 1 178 ? 17.043 7.090 -5.350 1.00 92.69 178 LEU A O 1
ATOM 1425 N N . ASP A 1 179 ? 15.974 8.772 -4.319 1.00 91.25 179 ASP A N 1
ATOM 1426 C CA . ASP A 1 179 ? 16.777 9.839 -4.931 1.00 91.25 179 ASP A CA 1
ATOM 1427 C C . ASP A 1 179 ? 18.271 9.717 -4.578 1.00 91.25 179 ASP A C 1
ATOM 1429 O O . ASP A 1 179 ? 19.132 9.972 -5.422 1.00 91.25 179 ASP A O 1
ATOM 1433 N N . ILE A 1 180 ? 18.596 9.313 -3.343 1.00 90.38 180 ILE A N 1
ATOM 1434 C CA . ILE A 1 180 ? 19.985 9.108 -2.902 1.00 90.38 180 ILE A CA 1
ATOM 1435 C C . ILE A 1 180 ? 20.595 7.873 -3.564 1.00 90.38 180 ILE A C 1
ATOM 1437 O O . ILE A 1 180 ? 21.775 7.884 -3.924 1.00 90.38 180 ILE A O 1
ATOM 1441 N N . LEU A 1 181 ? 19.812 6.802 -3.688 1.00 89.12 181 LEU A N 1
ATOM 1442 C CA . LEU A 1 181 ? 20.284 5.529 -4.223 1.00 89.12 181 LEU A CA 1
ATOM 1443 C C . LEU A 1 181 ? 20.456 5.564 -5.743 1.00 89.12 181 LEU A C 1
ATOM 1445 O O . LEU A 1 181 ? 21.396 4.950 -6.243 1.00 89.12 181 LEU A O 1
ATOM 1449 N N . TYR A 1 182 ? 19.622 6.319 -6.462 1.00 81.94 182 TYR A N 1
ATOM 1450 C CA . TYR A 1 182 ? 19.635 6.383 -7.927 1.00 81.94 182 TYR A CA 1
ATOM 1451 C C . TYR A 1 182 ? 21.029 6.660 -8.510 1.00 81.94 182 TYR A C 1
ATOM 1453 O O . TYR A 1 182 ? 21.468 5.978 -9.428 1.00 81.94 182 TYR A O 1
ATOM 1461 N N . LEU A 1 183 ? 21.766 7.618 -7.940 1.00 79.06 183 LEU A N 1
ATOM 1462 C CA . LEU A 1 183 ? 23.087 8.011 -8.448 1.00 79.06 183 LEU A CA 1
ATOM 1463 C C . LEU A 1 183 ? 24.237 7.124 -7.949 1.00 79.06 183 LEU A C 1
ATOM 1465 O O . LEU A 1 183 ? 25.374 7.304 -8.379 1.00 79.06 183 LEU A O 1
ATOM 1469 N N . LYS A 1 184 ? 23.974 6.211 -7.009 1.00 84.25 184 LYS A N 1
ATOM 1470 C CA . LYS A 1 184 ? 25.014 5.434 -6.320 1.00 84.25 184 LYS A CA 1
ATOM 1471 C C . LYS A 1 184 ? 25.106 3.984 -6.772 1.00 84.25 184 LYS A C 1
ATOM 1473 O O . LYS A 1 184 ? 26.089 3.332 -6.433 1.00 84.25 184 LYS A O 1
ATOM 1478 N N . VAL A 1 185 ? 24.114 3.467 -7.496 1.00 80.06 185 VAL A N 1
ATOM 1479 C CA . VAL A 1 185 ? 24.078 2.053 -7.887 1.00 80.06 185 VAL A CA 1
ATOM 1480 C C . VAL A 1 185 ? 24.482 1.892 -9.355 1.00 80.06 185 VAL A C 1
ATOM 1482 O O . VAL A 1 185 ? 23.748 2.333 -10.239 1.00 80.06 185 VAL A O 1
ATOM 1485 N N . PRO A 1 186 ? 25.621 1.237 -9.652 1.00 80.56 186 PRO A N 1
ATOM 1486 C CA . PRO A 1 186 ? 25.991 0.897 -11.022 1.00 80.56 186 PRO A CA 1
ATOM 1487 C C . PRO A 1 186 ? 24.946 -0.022 -11.666 1.00 80.56 186 PRO A C 1
ATOM 1489 O O . PRO A 1 186 ? 24.520 -1.002 -11.050 1.00 80.56 186 PRO A O 1
ATOM 1492 N N . SER A 1 187 ? 24.575 0.246 -12.921 1.00 79.44 187 SER A N 1
ATOM 1493 C CA . SER A 1 187 ? 23.583 -0.550 -13.668 1.00 79.44 187 SER A CA 1
ATOM 1494 C C . SER A 1 187 ? 23.992 -2.016 -13.831 1.00 79.44 187 SER A C 1
ATOM 1496 O O . SER A 1 187 ? 23.139 -2.902 -13.815 1.00 79.44 187 SER A O 1
ATOM 1498 N N . VAL A 1 188 ? 25.300 -2.300 -13.854 1.00 79.50 188 VAL A N 1
ATOM 1499 C CA . VAL A 1 188 ? 25.864 -3.662 -13.901 1.00 79.50 188 VAL A CA 1
ATOM 1500 C C . VAL A 1 188 ? 25.348 -4.546 -12.758 1.00 79.50 188 VAL A C 1
ATOM 1502 O O . VAL A 1 188 ? 25.178 -5.748 -12.943 1.00 79.50 188 VAL A O 1
ATOM 1505 N N . LEU A 1 189 ? 25.034 -3.971 -11.590 1.00 81.69 189 LEU A N 1
ATOM 1506 C CA . LEU A 1 189 ? 24.549 -4.748 -10.448 1.00 81.69 189 LEU A CA 1
ATOM 1507 C C . LEU A 1 189 ? 23.067 -5.132 -10.541 1.00 81.69 189 LEU A C 1
ATOM 1509 O O . LEU A 1 189 ? 22.635 -6.023 -9.812 1.00 81.69 189 LEU A O 1
ATOM 1513 N N . ASN A 1 190 ? 22.286 -4.515 -11.435 1.00 84.56 190 ASN A N 1
ATOM 1514 C CA . ASN A 1 190 ? 20.848 -4.770 -11.554 1.00 84.56 190 ASN A CA 1
ATOM 1515 C C . ASN A 1 190 ? 20.545 -6.258 -11.799 1.00 84.56 190 ASN A C 1
ATOM 1517 O O . ASN A 1 190 ? 19.609 -6.821 -11.235 1.00 84.56 190 ASN A O 1
ATOM 1521 N N . ILE A 1 191 ? 21.389 -6.927 -12.586 1.00 84.81 191 ILE A N 1
ATOM 1522 C CA . ILE A 1 191 ? 21.181 -8.321 -12.972 1.00 84.81 191 ILE A CA 1
ATOM 1523 C C . ILE A 1 191 ? 21.321 -9.317 -11.811 1.00 84.81 191 ILE A C 1
ATOM 1525 O O . ILE A 1 191 ? 20.749 -10.410 -11.866 1.00 84.81 191 ILE A O 1
ATOM 1529 N N . HIS A 1 192 ? 22.051 -8.956 -10.754 1.00 86.69 192 HIS A N 1
ATOM 1530 C CA . HIS A 1 192 ? 22.177 -9.784 -9.553 1.00 86.69 192 HIS A CA 1
ATOM 1531 C C . HIS A 1 192 ? 20.896 -9.771 -8.714 1.00 86.69 192 HIS A C 1
ATOM 1533 O O . HIS A 1 192 ? 20.612 -10.738 -8.012 1.00 86.69 192 HIS A O 1
ATOM 1539 N N . TRP A 1 193 ? 20.079 -8.724 -8.845 1.00 87.25 193 TRP A N 1
ATOM 1540 C CA . TRP A 1 193 ? 18.823 -8.579 -8.113 1.00 87.25 193 TRP A CA 1
ATOM 1541 C C . TRP A 1 193 ? 17.633 -9.252 -8.796 1.00 87.25 193 TRP A C 1
ATOM 1543 O O . TRP A 1 193 ? 16.552 -9.281 -8.218 1.00 87.25 193 TRP A O 1
ATOM 1553 N N . ARG A 1 194 ? 17.821 -9.866 -9.975 1.00 86.56 194 ARG A N 1
ATOM 1554 C CA . ARG A 1 194 ? 16.751 -10.565 -10.715 1.00 86.56 194 ARG A CA 1
ATOM 1555 C C . ARG A 1 194 ? 16.028 -11.639 -9.893 1.00 86.56 194 ARG A C 1
ATOM 1557 O O . ARG A 1 194 ? 14.880 -11.967 -10.160 1.00 86.56 194 ARG A O 1
ATOM 1564 N N . PHE A 1 195 ? 16.703 -12.195 -8.887 1.00 88.94 195 PHE A N 1
ATOM 1565 C CA . PHE A 1 195 ? 16.142 -13.229 -8.022 1.00 88.94 195 PHE A CA 1
ATOM 1566 C C . PHE A 1 195 ? 15.064 -12.707 -7.071 1.00 88.94 195 PHE A C 1
ATOM 1568 O O . PHE A 1 195 ? 14.350 -13.524 -6.500 1.00 88.94 195 PHE A O 1
ATOM 1575 N N . VAL A 1 196 ? 14.912 -11.386 -6.908 1.00 89.81 196 VAL A N 1
ATOM 1576 C CA . VAL A 1 196 ? 13.880 -10.816 -6.032 1.00 89.81 196 VAL A CA 1
ATOM 1577 C C . VAL A 1 196 ? 12.480 -11.247 -6.465 1.00 89.81 196 VAL A C 1
ATOM 1579 O O . VAL A 1 196 ? 11.688 -11.676 -5.636 1.00 89.81 196 VAL A O 1
ATOM 1582 N N . GLU A 1 197 ? 12.192 -11.221 -7.764 1.00 87.94 197 GLU A N 1
ATOM 1583 C CA . GLU A 1 197 ? 10.883 -11.599 -8.298 1.00 87.94 197 GLU A CA 1
ATOM 1584 C C . GLU A 1 197 ? 10.613 -13.094 -8.084 1.00 87.94 197 GLU A C 1
ATOM 1586 O O . GLU A 1 197 ? 9.563 -13.481 -7.571 1.00 87.94 197 GLU A O 1
ATOM 1591 N N . ILE A 1 198 ? 11.614 -13.933 -8.370 1.00 88.38 198 ILE A N 1
ATOM 1592 C CA . ILE A 1 198 ? 11.554 -15.385 -8.148 1.00 88.38 198 ILE A CA 1
ATOM 1593 C C . ILE A 1 198 ? 11.334 -15.691 -6.663 1.00 88.38 198 ILE A C 1
ATOM 1595 O O . ILE A 1 198 ? 10.524 -16.554 -6.322 1.00 88.38 198 ILE A O 1
ATOM 1599 N N . ALA A 1 199 ? 12.022 -14.975 -5.772 1.00 88.88 199 ALA A N 1
ATOM 1600 C CA . ALA A 1 199 ? 11.869 -15.137 -4.335 1.00 88.88 199 ALA A CA 1
ATOM 1601 C C . ALA A 1 199 ? 10.453 -14.762 -3.870 1.00 88.88 199 ALA A C 1
ATOM 1603 O O . ALA A 1 199 ? 9.876 -15.491 -3.066 1.00 88.88 199 ALA A O 1
ATOM 1604 N N . LEU A 1 200 ? 9.858 -13.686 -4.395 1.00 89.31 200 LEU A N 1
ATOM 1605 C CA . LEU A 1 200 ? 8.487 -13.274 -4.059 1.00 89.31 200 LEU A CA 1
ATOM 1606 C C . LEU A 1 200 ? 7.451 -14.306 -4.507 1.00 89.31 200 LEU A C 1
ATOM 1608 O O . LEU A 1 200 ? 6.588 -14.695 -3.720 1.00 89.31 200 LEU A O 1
ATOM 1612 N N . ILE A 1 201 ? 7.584 -14.809 -5.737 1.00 89.19 201 ILE A N 1
ATOM 1613 C CA . ILE A 1 201 ? 6.737 -15.886 -6.263 1.00 89.19 201 ILE A CA 1
ATOM 1614 C C . ILE A 1 201 ? 6.879 -17.143 -5.403 1.00 89.19 201 ILE A C 1
ATOM 1616 O O . ILE A 1 201 ? 5.878 -17.705 -4.956 1.00 89.19 201 ILE A O 1
ATOM 1620 N N . GLY A 1 202 ? 8.115 -17.547 -5.102 1.00 87.94 202 GLY A N 1
ATOM 1621 C CA . GLY A 1 202 ? 8.396 -18.681 -4.224 1.00 87.94 202 GLY A CA 1
ATOM 1622 C C . GLY A 1 202 ? 7.807 -18.507 -2.823 1.00 87.94 202 GLY A C 1
ATOM 1623 O O . GLY A 1 202 ? 7.244 -19.454 -2.278 1.00 87.94 202 GLY A O 1
ATOM 1624 N N . THR A 1 203 ? 7.860 -17.294 -2.267 1.00 85.75 203 THR A N 1
ATOM 1625 C CA . THR A 1 203 ? 7.277 -16.970 -0.956 1.00 85.75 203 THR A CA 1
ATOM 1626 C C . THR A 1 203 ? 5.760 -17.139 -0.972 1.00 85.75 203 THR A C 1
ATOM 1628 O O . THR A 1 203 ? 5.216 -17.801 -0.091 1.00 85.75 203 THR A O 1
ATOM 1631 N N . GLY A 1 204 ? 5.077 -16.622 -1.997 1.00 86.00 204 GLY A N 1
ATOM 1632 C CA . GLY A 1 204 ? 3.626 -16.761 -2.125 1.00 86.00 204 GLY A CA 1
ATOM 1633 C C . GLY A 1 204 ? 3.175 -18.215 -2.294 1.00 86.00 204 GLY A C 1
ATOM 1634 O O . GLY A 1 204 ? 2.245 -18.658 -1.617 1.00 86.00 204 GLY A O 1
ATOM 1635 N N . ILE A 1 205 ? 3.881 -18.989 -3.129 1.00 84.06 205 ILE A N 1
ATOM 1636 C CA . ILE A 1 205 ? 3.647 -20.436 -3.264 1.00 84.06 205 ILE A CA 1
ATOM 1637 C C . ILE A 1 205 ? 3.850 -21.122 -1.909 1.00 84.06 205 ILE A C 1
ATOM 1639 O O . ILE A 1 205 ? 2.979 -21.866 -1.460 1.00 84.06 205 ILE A O 1
ATOM 1643 N N . GLY A 1 206 ? 4.963 -20.840 -1.227 1.00 83.19 206 GLY A N 1
ATOM 1644 C CA . GLY A 1 206 ? 5.273 -21.395 0.089 1.00 83.19 206 GLY A CA 1
ATOM 1645 C C . GLY A 1 206 ? 4.197 -21.096 1.135 1.00 83.19 206 GLY A C 1
ATOM 1646 O O . GLY A 1 206 ? 3.783 -22.002 1.857 1.00 83.19 206 GLY A O 1
ATOM 1647 N N . MET A 1 207 ? 3.681 -19.864 1.176 1.00 83.81 207 MET A N 1
ATOM 1648 C CA . MET A 1 207 ? 2.589 -19.470 2.073 1.00 83.81 207 MET A CA 1
ATOM 1649 C C . MET A 1 207 ? 1.306 -20.263 1.804 1.00 83.81 207 MET A C 1
ATOM 1651 O O . MET A 1 207 ? 0.723 -20.806 2.741 1.00 83.81 207 MET A O 1
ATOM 1655 N N . ILE A 1 208 ? 0.886 -20.399 0.541 1.00 82.38 208 ILE A N 1
ATOM 1656 C CA . ILE A 1 208 ? -0.305 -21.189 0.175 1.00 82.38 208 ILE A CA 1
ATOM 1657 C C . ILE A 1 208 ? -0.125 -22.654 0.581 1.00 82.38 208 ILE A C 1
ATOM 1659 O O . ILE A 1 208 ? -1.015 -23.249 1.192 1.00 82.38 208 ILE A O 1
ATOM 1663 N N . LEU A 1 209 ? 1.040 -23.231 0.278 1.00 81.69 209 LEU A N 1
ATOM 1664 C CA . LEU A 1 209 ? 1.382 -24.606 0.637 1.00 81.69 209 LEU A CA 1
ATOM 1665 C C . LEU A 1 209 ? 1.410 -24.831 2.153 1.00 81.69 209 LEU A C 1
ATOM 1667 O O . LEU A 1 209 ? 1.078 -25.929 2.604 1.00 81.69 209 LEU A O 1
ATOM 1671 N N . GLY A 1 210 ? 1.798 -23.814 2.925 1.00 80.19 210 GLY A N 1
ATOM 1672 C CA . GLY A 1 210 ? 1.770 -23.832 4.384 1.00 80.19 210 GLY A CA 1
ATOM 1673 C C . GLY A 1 210 ? 0.350 -23.794 4.951 1.00 80.19 210 GLY A C 1
ATOM 1674 O O . GLY A 1 210 ? 0.038 -24.565 5.854 1.00 80.19 210 GLY A O 1
ATOM 1675 N N . ILE A 1 211 ? -0.531 -22.952 4.396 1.00 79.69 211 ILE A N 1
ATOM 1676 C CA . ILE A 1 211 ? -1.937 -22.843 4.830 1.00 79.69 211 ILE A CA 1
ATOM 1677 C C . ILE A 1 211 ? -2.702 -24.141 4.537 1.00 79.69 211 ILE A C 1
ATOM 1679 O O . ILE A 1 211 ? -3.456 -24.633 5.373 1.00 79.69 211 ILE A O 1
ATOM 1683 N N . TYR A 1 212 ? -2.498 -24.718 3.354 1.00 77.75 212 TYR A N 1
ATOM 1684 C CA . TYR A 1 212 ? -3.253 -25.872 2.865 1.00 77.75 212 TYR A CA 1
ATOM 1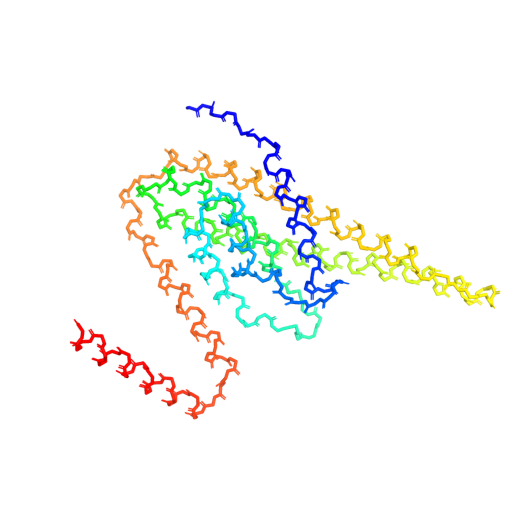685 C C . TYR A 1 212 ? -2.493 -27.193 3.027 1.00 77.75 212 TYR A C 1
ATOM 1687 O O . TYR A 1 212 ? -2.509 -28.028 2.117 1.00 77.75 212 TYR A O 1
ATOM 1695 N N . HIS A 1 213 ? -1.855 -27.407 4.181 1.00 76.56 213 HIS A N 1
ATOM 1696 C CA . HIS A 1 213 ? -1.029 -28.585 4.457 1.00 76.56 213 HIS A CA 1
ATOM 1697 C C . HIS A 1 213 ? -1.846 -29.893 4.444 1.00 76.56 213 HIS A C 1
ATOM 1699 O O . HIS A 1 213 ? -2.367 -30.352 5.459 1.00 76.56 213 HIS A O 1
ATOM 1705 N N . SER A 1 214 ? -1.976 -30.518 3.271 1.00 82.25 214 SER A N 1
ATOM 1706 C CA . SER A 1 214 ? -2.539 -31.860 3.122 1.00 82.25 214 SER A CA 1
ATOM 1707 C C . SER A 1 214 ? -1.920 -32.589 1.930 1.00 82.25 214 SER A C 1
ATOM 1709 O O . SER A 1 214 ? -1.657 -31.993 0.883 1.00 82.25 214 SER A O 1
ATOM 1711 N N . LYS A 1 215 ? -1.733 -33.912 2.055 1.00 76.50 215 LYS A N 1
ATOM 1712 C CA . LYS A 1 215 ? -1.192 -34.760 0.971 1.00 76.50 215 LYS A CA 1
ATOM 1713 C C . LYS A 1 215 ? -1.988 -34.625 -0.338 1.00 76.50 215 LYS A C 1
ATOM 1715 O O . LYS A 1 215 ? -1.404 -34.682 -1.419 1.00 76.50 215 LYS A O 1
ATOM 1720 N N . LYS A 1 216 ? -3.307 -34.408 -0.242 1.00 81.69 216 LYS A N 1
ATOM 1721 C CA . LYS A 1 216 ? -4.208 -34.200 -1.388 1.00 81.69 216 LYS A CA 1
ATOM 1722 C C . LYS A 1 216 ? -3.969 -32.853 -2.083 1.00 81.69 216 LYS A C 1
ATOM 1724 O O . LYS A 1 216 ? -3.981 -32.783 -3.306 1.00 81.69 216 LYS A O 1
ATOM 1729 N N . ASN A 1 217 ? -3.713 -31.791 -1.322 1.00 80.62 217 ASN A N 1
ATOM 1730 C CA . ASN A 1 217 ? -3.450 -30.467 -1.894 1.00 80.62 217 ASN A CA 1
ATOM 1731 C C . ASN A 1 217 ? -2.086 -30.425 -2.592 1.00 80.62 217 ASN A C 1
ATOM 1733 O O . ASN A 1 217 ? -1.981 -29.887 -3.690 1.00 80.62 217 ASN A O 1
ATOM 1737 N N . TYR A 1 218 ? -1.063 -31.068 -2.016 1.00 80.88 218 TYR A N 1
ATOM 1738 C CA . TYR A 1 218 ? 0.256 -31.173 -2.650 1.00 80.88 218 TYR A CA 1
ATOM 1739 C C . TYR A 1 218 ? 0.216 -31.918 -3.985 1.00 80.88 218 TYR A C 1
ATOM 1741 O O . TYR A 1 218 ? 0.837 -31.487 -4.954 1.00 80.88 218 TYR A O 1
ATOM 1749 N N . THR A 1 219 ? -0.551 -33.006 -4.056 1.00 82.50 219 THR A N 1
ATOM 1750 C CA . THR A 1 219 ? -0.722 -33.773 -5.297 1.00 82.50 219 THR A CA 1
ATOM 1751 C C . THR A 1 219 ? -1.485 -32.982 -6.356 1.00 82.50 219 THR A C 1
ATOM 1753 O O . THR A 1 219 ? -1.034 -32.932 -7.496 1.00 82.50 219 THR A O 1
ATOM 1756 N N . LEU A 1 220 ? -2.574 -32.294 -5.993 1.00 83.88 220 LEU A N 1
ATOM 1757 C CA . LEU A 1 220 ? -3.313 -31.425 -6.920 1.00 83.88 220 LEU A CA 1
ATOM 1758 C C . LEU A 1 220 ? -2.441 -30.300 -7.492 1.00 83.88 220 LEU A C 1
ATOM 1760 O O . LEU A 1 220 ? -2.462 -30.063 -8.698 1.00 83.88 220 LEU A O 1
ATOM 1764 N N . ILE A 1 221 ? -1.643 -29.640 -6.649 1.00 81.75 221 ILE A N 1
ATOM 1765 C CA . ILE A 1 221 ? -0.740 -28.567 -7.085 1.00 81.75 221 ILE A CA 1
ATOM 1766 C C . ILE A 1 221 ? 0.359 -29.121 -7.997 1.00 81.75 221 ILE A C 1
ATOM 1768 O O . ILE A 1 221 ? 0.647 -28.518 -9.026 1.00 81.75 221 ILE A O 1
ATOM 1772 N N . GLY A 1 222 ? 0.927 -30.287 -7.672 1.00 83.38 222 GLY A N 1
ATOM 1773 C CA . GLY A 1 222 ? 1.905 -30.960 -8.530 1.00 83.38 222 GLY A CA 1
ATOM 1774 C C . GLY A 1 222 ? 1.340 -31.302 -9.912 1.00 83.38 222 GLY A C 1
ATOM 1775 O O . GLY A 1 222 ? 1.974 -31.003 -10.922 1.00 83.38 222 GLY A O 1
ATOM 1776 N N . VAL A 1 223 ? 0.122 -31.852 -9.970 1.00 87.25 223 VAL A N 1
ATOM 1777 C CA . VAL A 1 223 ? -0.575 -32.143 -11.236 1.00 87.25 223 VAL A CA 1
ATOM 1778 C C . VAL A 1 223 ? -0.817 -30.862 -12.035 1.00 87.25 223 VAL A C 1
ATOM 1780 O O . VAL A 1 223 ? -0.524 -30.827 -13.228 1.00 87.25 223 VAL A O 1
ATOM 1783 N N . ALA A 1 224 ? -1.290 -29.794 -11.389 1.00 85.69 224 ALA A N 1
ATOM 1784 C CA . ALA A 1 224 ? -1.499 -28.506 -12.045 1.00 85.69 224 ALA A CA 1
ATOM 1785 C C . ALA A 1 224 ? -0.190 -27.925 -12.609 1.00 85.69 224 ALA A C 1
ATOM 1787 O O . ALA A 1 224 ? -0.172 -27.469 -13.749 1.00 85.69 224 ALA A O 1
ATOM 1788 N N . ALA A 1 225 ? 0.917 -27.993 -11.862 1.00 84.81 225 ALA A N 1
ATOM 1789 C CA . ALA A 1 225 ? 2.224 -27.523 -12.327 1.00 84.81 225 ALA A CA 1
ATOM 1790 C C . ALA A 1 225 ? 2.699 -28.287 -13.573 1.00 84.81 225 ALA A C 1
ATOM 1792 O O . ALA A 1 225 ? 3.146 -27.671 -14.540 1.00 84.81 225 ALA A O 1
ATOM 1793 N N . VAL A 1 226 ? 2.561 -29.616 -13.577 1.00 88.81 226 VAL A N 1
ATOM 1794 C CA . VAL A 1 226 ? 2.917 -30.455 -14.732 1.00 88.81 226 VAL A CA 1
ATOM 1795 C C . VAL A 1 226 ? 2.040 -30.124 -15.940 1.00 88.81 226 VAL A C 1
ATOM 1797 O O . VAL A 1 226 ? 2.567 -29.944 -17.034 1.00 88.81 226 VAL A O 1
ATOM 1800 N N . LEU A 1 227 ? 0.725 -29.977 -15.753 1.00 91.00 227 LEU A N 1
ATOM 1801 C CA . LEU A 1 227 ? -0.189 -29.586 -16.831 1.00 91.00 227 LEU A CA 1
ATOM 1802 C C . LEU A 1 227 ? 0.177 -28.221 -17.425 1.00 91.00 227 LEU A C 1
ATOM 1804 O O . LEU A 1 227 ? 0.218 -28.083 -18.643 1.00 91.00 227 LEU A O 1
ATOM 1808 N N . ILE A 1 228 ? 0.498 -27.232 -16.586 1.00 89.50 228 ILE A N 1
ATOM 1809 C CA . ILE A 1 228 ? 0.935 -25.903 -17.038 1.00 89.50 228 ILE A CA 1
ATOM 1810 C C . ILE A 1 228 ? 2.225 -26.003 -17.862 1.00 89.50 228 ILE A C 1
ATOM 1812 O O . ILE A 1 228 ? 2.331 -25.358 -18.905 1.00 89.50 228 ILE A O 1
ATOM 1816 N N . LEU A 1 229 ? 3.194 -26.816 -17.430 1.00 88.12 229 LEU A N 1
ATOM 1817 C CA . LEU A 1 229 ? 4.435 -27.034 -18.178 1.00 88.12 229 LEU A CA 1
ATOM 1818 C C . LEU A 1 229 ? 4.171 -27.691 -19.535 1.00 88.12 229 LEU A C 1
ATOM 1820 O O . LEU A 1 229 ? 4.707 -27.227 -20.537 1.00 88.12 229 LEU A O 1
ATOM 1824 N N . ILE A 1 230 ? 3.312 -28.712 -19.582 1.00 91.19 230 ILE A N 1
ATOM 1825 C CA . ILE A 1 230 ? 2.934 -29.389 -20.831 1.00 91.19 230 ILE A CA 1
ATOM 1826 C C . ILE A 1 230 ? 2.266 -28.403 -21.794 1.00 91.19 230 ILE A C 1
ATOM 1828 O O . ILE A 1 230 ? 2.667 -28.322 -22.951 1.00 91.19 230 ILE A O 1
ATOM 1832 N N . ILE A 1 231 ? 1.293 -27.621 -21.316 1.00 93.06 231 ILE A N 1
ATOM 1833 C CA . ILE A 1 231 ? 0.598 -26.615 -22.133 1.00 93.06 231 ILE A CA 1
ATOM 1834 C C . ILE A 1 231 ? 1.592 -25.582 -22.671 1.00 93.06 231 ILE A C 1
ATOM 1836 O O . ILE A 1 231 ? 1.539 -25.241 -23.846 1.00 93.06 231 ILE A O 1
ATOM 1840 N N . ARG A 1 232 ? 2.528 -25.112 -21.838 1.00 88.44 232 ARG A N 1
ATOM 1841 C CA . ARG A 1 232 ? 3.537 -24.127 -22.246 1.00 88.44 232 ARG A CA 1
ATOM 1842 C C . ARG A 1 232 ? 4.549 -24.678 -23.250 1.00 88.44 232 ARG A C 1
ATOM 1844 O O . ARG A 1 232 ? 5.061 -23.910 -24.045 1.00 88.44 232 ARG A O 1
ATOM 1851 N N . MET A 1 233 ? 4.869 -25.969 -23.192 1.00 83.38 233 MET A N 1
ATOM 1852 C CA . MET A 1 233 ? 5.746 -26.612 -24.178 1.00 83.38 233 MET A CA 1
ATOM 1853 C C . MET A 1 233 ? 5.034 -26.888 -25.509 1.00 83.38 233 MET A C 1
ATOM 1855 O O . MET A 1 233 ? 5.704 -27.070 -26.520 1.00 83.38 233 MET A O 1
ATOM 1859 N N . ALA A 1 234 ? 3.701 -26.958 -25.499 1.00 78.19 234 ALA A N 1
ATOM 1860 C CA . ALA A 1 234 ? 2.876 -27.196 -26.681 1.00 78.19 234 ALA A CA 1
ATOM 1861 C C . ALA A 1 234 ? 2.442 -25.907 -27.411 1.00 78.19 234 ALA A C 1
ATOM 1863 O O . ALA A 1 234 ? 1.916 -26.005 -28.519 1.00 78.19 234 ALA A O 1
ATOM 1864 N N . ALA A 1 235 ? 2.631 -24.738 -26.790 1.00 70.69 235 ALA A N 1
ATOM 1865 C CA . ALA A 1 235 ? 2.355 -23.410 -27.343 1.00 70.69 235 ALA A CA 1
ATOM 1866 C C . ALA A 1 235 ? 3.637 -22.757 -27.873 1.00 70.69 235 ALA A C 1
ATOM 1868 O O . ALA A 1 235 ? 3.549 -22.082 -28.921 1.00 70.69 235 ALA A O 1
#

InterPro domains:
  IPR004700 Phosphotransferase system, mannose/fructose/sorbose family, IIC subunit [PF03609] (13-224)

Organism: Caldithrix abyssi (NCBI:txid187145)

Radius of gyration: 21.17 Å; Cα contacts (8 Å, |Δi|>4): 232; chains: 1; bounding box: 54×55×64 Å

Secondary structure (DSSP, 8-state):
------HHHHHHHHHHHHHHTTTTTTS----TTSHHHHHHHHHHHHT-HHHHHHHHHHHHHHTTT----TT-----HHHHHHHHHHHHHHHHTTTGGGHHHHHHHHHHHHHHHHHHHHHHHHHHHHHHHHHHHHHHHHHHHH------HHHHHHHHHHHHHHHHHHHHHHHHHHHHHHHHHHTTS-GGGGGGGGHHHHHHHHHHHHHHHHHT--HHHHHHHHHHHHHHHHHHHH-

pLDDT: mean 86.81, std 11.23, range [35.97, 97.75]